Protein AF-U2E0B0-F1 (afdb_monomer_lite)

pLDDT: mean 80.54, std 25.14, range [21.47, 98.69]

InterPro domains:
  IPR046729 Protein of unknown function DUF6621 [PF20326] (55-243)

Organism: NCBI:txid1321819

Sequence (243 aa):
MELRRCGGVFLFLIDKQFRFETIKNGGNTPCHQTINSIFTLCNQNKTMCMTEKPQIKLSETVVLIDAAFLNFVITDMKAYFEAHLQRSLQEIDLSALAIYLTLDAGIAEGDNDVQFIFVYDKDSDRLVHCQPSDLKEELNGVAFRCPYGEYSFAGVSSEGMVSREELFMDILAIISDSAEVKKMIVVSFNEEYGDRVSAALDEVKKKEVIQLRMNEPENTLEYKWDMLAFSVMQAMGIRAEEL

Secondary structure (DSSP, 8-state):
------SS---------PPP------S--HHHHHHHHHHHHHHHTTS---S--------SEEEEEEHHHHHHHHHHHHHHHHHHHTSPPPPEEHHHHHHHHHHHTTPPSSS-EEEEEEEE-TTSSB-TTEES-BTTTTSTTEEEEETTEEEEEEEEE-TTTS-HHHHHHHHHHHHHH-SS--EEEEE--HHHHHHHHHHHHHH--SSEEEEEESS--SS--SSEEEEHHHHHHHHTT--GGG-

Structure (mmCIF, N/CA/C/O backbone):
data_AF-U2E0B0-F1
#
_entry.id   AF-U2E0B0-F1
#
loop_
_atom_site.group_PDB
_atom_site.id
_atom_site.type_symbol
_atom_site.label_atom_id
_atom_site.label_alt_id
_atom_site.label_comp_id
_atom_site.label_asym_id
_atom_site.label_entity_id
_atom_site.label_seq_id
_atom_site.pdbx_PDB_ins_code
_atom_site.Cartn_x
_atom_site.Cartn_y
_atom_site.Cartn_z
_atom_site.occupancy
_atom_site.B_iso_or_equiv
_atom_site.auth_seq_id
_atom_site.auth_comp_id
_atom_site.auth_asym_id
_atom_site.auth_atom_id
_atom_site.pdbx_PDB_model_num
ATOM 1 N N . MET A 1 1 ? 4.821 -35.357 0.108 1.00 26.92 1 MET A N 1
ATOM 2 C CA . MET A 1 1 ? 6.162 -35.318 0.719 1.00 26.92 1 MET A CA 1
ATOM 3 C C . MET A 1 1 ? 6.056 -34.341 1.872 1.00 26.92 1 MET A C 1
ATOM 5 O O . MET A 1 1 ? 5.814 -33.168 1.633 1.00 26.92 1 MET A O 1
ATOM 9 N N . GLU A 1 2 ? 6.020 -34.863 3.096 1.00 25.25 2 GLU A N 1
ATOM 10 C CA . GLU A 1 2 ? 5.951 -34.063 4.322 1.00 25.25 2 GLU A CA 1
ATOM 11 C C . GLU A 1 2 ? 7.253 -33.296 4.531 1.00 25.25 2 GLU A C 1
ATOM 13 O O . GLU A 1 2 ? 8.321 -33.862 4.313 1.00 25.25 2 GLU A O 1
ATOM 18 N N . LEU A 1 3 ? 7.146 -32.069 5.043 1.00 21.47 3 LEU A N 1
ATOM 19 C CA . LEU A 1 3 ? 8.094 -31.489 5.992 1.00 21.47 3 LEU A CA 1
ATOM 20 C C . LEU A 1 3 ? 7.410 -30.334 6.737 1.00 21.47 3 LEU A C 1
ATOM 22 O O . LEU A 1 3 ? 6.914 -29.382 6.143 1.00 21.47 3 LEU A O 1
ATOM 26 N N . ARG A 1 4 ? 7.374 -30.455 8.066 1.00 22.12 4 ARG A N 1
ATOM 27 C CA . ARG A 1 4 ? 7.067 -29.384 9.020 1.00 22.12 4 ARG A CA 1
ATOM 28 C C . ARG A 1 4 ? 8.385 -28.819 9.562 1.00 22.12 4 ARG A C 1
ATOM 30 O O . ARG A 1 4 ? 9.193 -29.615 10.034 1.00 22.12 4 ARG A O 1
ATOM 37 N N . ARG A 1 5 ? 8.516 -27.490 9.682 1.00 23.56 5 ARG A N 1
ATOM 38 C CA . ARG A 1 5 ? 8.573 -26.762 10.977 1.00 23.56 5 ARG A CA 1
ATOM 39 C C . ARG A 1 5 ? 8.663 -25.235 10.804 1.00 23.56 5 ARG A C 1
ATOM 41 O O . ARG A 1 5 ? 9.170 -24.744 9.810 1.00 23.56 5 ARG A O 1
ATOM 48 N N . CYS A 1 6 ? 8.136 -24.556 11.827 1.00 28.53 6 CYS A N 1
ATOM 49 C CA . CYS A 1 6 ? 7.969 -23.119 12.064 1.00 28.53 6 CYS A CA 1
ATOM 50 C C . CYS A 1 6 ? 9.225 -22.246 11.895 1.00 28.53 6 CYS A C 1
ATOM 52 O O . CYS A 1 6 ? 10.313 -22.695 12.248 1.00 28.53 6 CYS A O 1
ATOM 54 N N . GLY A 1 7 ? 9.028 -20.963 11.549 1.00 26.39 7 GLY A N 1
ATOM 55 C CA . GLY A 1 7 ? 10.031 -19.904 11.766 1.00 26.39 7 GLY A CA 1
ATOM 56 C C . GLY A 1 7 ? 10.336 -18.958 10.597 1.00 26.39 7 GLY A C 1
ATOM 57 O O . GLY A 1 7 ? 11.365 -18.303 10.639 1.00 26.39 7 GLY A O 1
ATOM 58 N N . GLY A 1 8 ? 9.488 -18.887 9.572 1.00 33.16 8 GLY A N 1
ATOM 59 C CA . GLY A 1 8 ? 9.703 -18.049 8.384 1.00 33.16 8 GLY A CA 1
ATOM 60 C C . GLY A 1 8 ? 9.078 -18.756 7.192 1.00 33.16 8 GLY A C 1
ATOM 61 O O . GLY A 1 8 ? 9.565 -19.800 6.764 1.00 33.16 8 GLY A O 1
ATOM 62 N N . VAL A 1 9 ? 7.902 -18.304 6.768 1.00 22.75 9 VAL A N 1
ATOM 63 C CA . VAL A 1 9 ? 7.050 -19.075 5.858 1.00 22.75 9 VAL A CA 1
ATOM 64 C C . VAL A 1 9 ? 7.481 -18.830 4.414 1.00 22.75 9 VAL A C 1
ATOM 66 O O . VAL A 1 9 ? 7.232 -17.772 3.858 1.00 22.75 9 VAL A O 1
ATOM 69 N N . PHE A 1 10 ? 8.073 -19.853 3.798 1.00 25.98 10 PHE A N 1
ATOM 70 C CA . PHE A 1 10 ? 7.954 -20.088 2.360 1.00 25.98 10 PHE A CA 1
ATOM 71 C C . PHE A 1 10 ? 6.537 -20.611 2.093 1.00 25.98 10 PHE A C 1
ATOM 73 O O . PHE A 1 10 ? 6.173 -21.673 2.608 1.00 25.98 10 PHE A O 1
ATOM 80 N N . LEU A 1 11 ? 5.748 -19.902 1.282 1.00 24.03 11 LEU A N 1
ATOM 81 C CA . LEU A 1 11 ? 4.476 -20.406 0.765 1.00 24.03 11 LEU A CA 1
ATOM 82 C C . LEU A 1 11 ? 4.536 -20.481 -0.766 1.00 24.03 11 LEU A C 1
ATOM 84 O O . LEU A 1 11 ? 4.289 -19.510 -1.468 1.00 24.03 11 LEU A O 1
ATOM 88 N N . PHE A 1 12 ? 4.859 -21.667 -1.284 1.00 27.94 12 PHE A N 1
ATOM 89 C CA . PHE A 1 12 ? 4.571 -22.031 -2.670 1.00 27.94 12 PHE A CA 1
ATOM 90 C C . PHE A 1 12 ? 3.096 -22.442 -2.769 1.00 27.94 12 PHE A C 1
ATOM 92 O O . PHE A 1 12 ? 2.723 -23.511 -2.281 1.00 27.94 12 PHE A O 1
ATOM 99 N N . LEU A 1 13 ? 2.269 -21.624 -3.425 1.00 27.77 13 LEU A N 1
ATOM 100 C CA . LEU A 1 13 ? 0.906 -21.978 -3.837 1.00 27.77 13 LEU A CA 1
ATOM 101 C C . LEU A 1 13 ? 0.635 -21.500 -5.277 1.00 27.77 13 LEU A C 1
ATOM 103 O O . LEU A 1 13 ? 0.147 -20.408 -5.520 1.00 27.77 13 LEU A O 1
ATOM 107 N N . ILE A 1 14 ? 1.042 -22.366 -6.210 1.00 30.70 14 ILE A N 1
ATOM 108 C CA . ILE A 1 14 ? 0.328 -22.874 -7.398 1.00 30.70 14 ILE A CA 1
ATOM 109 C C . ILE A 1 14 ? -0.598 -21.904 -8.159 1.00 30.70 14 ILE A C 1
ATOM 111 O O . ILE A 1 14 ? -1.665 -21.535 -7.673 1.00 30.70 14 ILE A O 1
ATOM 115 N N . ASP A 1 15 ? -0.242 -21.695 -9.434 1.00 31.00 15 ASP A N 1
ATOM 116 C CA . ASP A 1 15 ? -1.108 -21.485 -10.607 1.00 31.00 15 ASP A CA 1
ATOM 117 C C . ASP A 1 15 ? -2.621 -21.621 -10.344 1.00 31.00 15 ASP A C 1
ATOM 119 O O . ASP A 1 15 ? -3.222 -22.692 -10.489 1.00 31.00 15 ASP A O 1
ATOM 123 N N . LYS A 1 16 ? -3.280 -20.502 -10.044 1.00 31.06 16 LYS A N 1
ATOM 124 C CA . LYS A 1 16 ? -4.694 -20.310 -10.366 1.00 31.06 16 LYS A CA 1
ATOM 125 C C . LYS A 1 16 ? -4.854 -18.941 -10.991 1.00 31.06 16 LYS A C 1
ATOM 127 O O . LYS A 1 16 ? -4.749 -17.917 -10.335 1.00 31.06 16 LYS A O 1
ATOM 132 N N . GLN A 1 17 ? -5.122 -18.960 -12.285 1.00 29.33 17 GLN A N 1
ATOM 133 C CA . GLN A 1 17 ? -5.527 -17.810 -13.072 1.00 29.33 17 GLN A CA 1
ATOM 134 C C . GLN A 1 17 ? -6.788 -17.196 -12.437 1.00 29.33 17 GLN A C 1
ATOM 136 O O . GLN A 1 17 ? -7.885 -17.749 -12.556 1.00 29.33 17 GLN A O 1
ATOM 141 N N . PHE A 1 18 ? -6.617 -16.103 -11.689 1.00 31.50 18 PHE A N 1
ATOM 142 C CA . PHE A 1 18 ? -7.713 -15.370 -11.065 1.00 31.50 18 PHE A CA 1
ATOM 143 C C . PHE A 1 18 ? -8.546 -14.708 -12.169 1.00 31.50 18 PHE A C 1
ATOM 145 O O . PHE A 1 18 ? -8.024 -14.014 -13.039 1.00 31.50 18 PHE A O 1
ATOM 152 N N . ARG A 1 19 ? -9.856 -14.975 -12.185 1.00 26.16 19 ARG A N 1
ATOM 153 C CA . ARG A 1 19 ? -10.792 -14.258 -13.055 1.00 26.16 19 ARG A CA 1
ATOM 154 C C . ARG A 1 19 ? -11.317 -13.044 -12.307 1.00 26.16 19 ARG A C 1
ATOM 156 O O . ARG A 1 19 ? -11.935 -13.195 -11.258 1.00 26.16 19 ARG A O 1
ATOM 163 N N . PHE A 1 20 ? -11.123 -11.871 -12.898 1.00 26.91 20 PHE A N 1
ATOM 164 C CA . PHE A 1 20 ? -11.856 -10.662 -12.550 1.00 26.91 20 PHE A CA 1
ATOM 165 C C . PHE A 1 20 ? -13.355 -10.895 -12.780 1.00 26.91 20 PHE A C 1
ATOM 167 O O . PHE A 1 20 ? -13.781 -11.137 -13.911 1.00 26.91 20 PHE A O 1
ATOM 174 N N . GLU A 1 21 ? -14.163 -10.782 -11.730 1.00 27.47 21 GLU A N 1
ATOM 175 C CA . GLU A 1 21 ? -15.575 -10.443 -11.882 1.00 27.47 21 GLU A CA 1
ATOM 176 C C . GLU A 1 21 ? -15.725 -8.965 -11.539 1.00 27.47 21 GLU A C 1
ATOM 178 O O . GLU A 1 21 ? -15.650 -8.562 -10.382 1.00 27.47 21 GLU A O 1
ATOM 183 N N . THR A 1 22 ? -15.898 -8.129 -12.563 1.00 27.30 22 THR A N 1
ATOM 184 C CA . THR A 1 22 ? -16.250 -6.724 -12.369 1.00 27.30 22 THR A CA 1
ATOM 185 C C . THR A 1 22 ? -17.669 -6.674 -11.812 1.00 27.30 22 THR A C 1
ATOM 187 O O . THR A 1 22 ? -18.641 -6.765 -12.565 1.00 27.30 22 THR A O 1
ATOM 190 N N . ILE A 1 23 ? -17.823 -6.517 -10.499 1.00 34.72 23 ILE A N 1
ATOM 191 C CA . ILE A 1 23 ? -19.126 -6.193 -9.923 1.00 34.72 23 ILE A CA 1
ATOM 192 C C . ILE A 1 23 ? -19.386 -4.708 -10.209 1.00 34.72 23 ILE A C 1
ATOM 194 O O . ILE A 1 23 ? -19.139 -3.838 -9.379 1.00 34.72 23 ILE A O 1
ATOM 198 N N . LYS A 1 24 ? -19.880 -4.392 -11.414 1.00 30.05 24 LYS A N 1
ATOM 199 C CA . LYS A 1 24 ? -20.451 -3.070 -11.716 1.00 30.05 24 LYS A CA 1
ATOM 200 C C . LYS A 1 24 ? -21.802 -2.944 -11.011 1.00 30.05 24 LYS A C 1
ATOM 202 O O . LYS A 1 24 ? -22.850 -3.014 -11.648 1.00 30.05 24 LYS A O 1
ATOM 207 N N . ASN A 1 25 ? -21.787 -2.774 -9.693 1.00 31.84 25 ASN A N 1
ATOM 208 C CA . ASN A 1 25 ? -22.990 -2.415 -8.954 1.00 31.84 25 ASN A CA 1
ATOM 209 C C . ASN A 1 25 ? -23.159 -0.898 -8.994 1.00 31.84 25 ASN A C 1
ATOM 211 O O . ASN A 1 25 ? -22.369 -0.143 -8.432 1.00 31.84 25 ASN A O 1
ATOM 215 N N . GLY A 1 26 ? -24.199 -0.461 -9.704 1.00 30.50 26 GLY A N 1
ATOM 216 C CA . GLY A 1 26 ? -24.560 0.941 -9.833 1.00 30.50 26 GLY A CA 1
ATOM 217 C C . GLY A 1 26 ? -24.725 1.634 -8.478 1.00 30.50 26 GLY A C 1
ATOM 218 O O . GLY A 1 26 ? -25.451 1.170 -7.604 1.00 30.50 26 GLY A O 1
ATOM 219 N N . GLY A 1 27 ? -24.063 2.782 -8.343 1.00 29.94 27 GLY A N 1
ATOM 220 C CA . GLY A 1 27 ? -24.526 3.944 -7.581 1.00 29.94 27 GLY A CA 1
ATOM 221 C C . GLY A 1 27 ? -24.596 3.877 -6.054 1.00 29.94 27 GLY A C 1
ATOM 222 O O . GLY A 1 27 ? -24.977 4.886 -5.473 1.00 29.94 27 GLY A O 1
ATOM 223 N N . ASN A 1 28 ? -24.265 2.768 -5.382 1.00 31.64 28 ASN A N 1
ATOM 224 C CA . ASN A 1 28 ? -24.424 2.703 -3.918 1.00 31.64 28 ASN A CA 1
ATOM 225 C C . ASN A 1 28 ? -23.485 1.705 -3.208 1.00 31.64 28 ASN A C 1
ATOM 227 O O . ASN A 1 28 ? -23.892 1.014 -2.274 1.00 31.64 28 ASN A O 1
ATOM 231 N N . THR A 1 29 ? -22.230 1.588 -3.652 1.00 37.53 29 THR A N 1
ATOM 232 C CA . THR A 1 29 ? -21.218 0.782 -2.949 1.00 37.53 29 THR A CA 1
ATOM 233 C C . THR A 1 29 ? -20.603 1.569 -1.778 1.00 37.53 29 THR A C 1
ATOM 235 O O . THR A 1 29 ? -20.412 2.783 -1.902 1.00 37.53 29 THR A O 1
ATOM 238 N N . PRO A 1 30 ? -20.251 0.910 -0.650 1.00 38.91 30 PRO A N 1
ATOM 239 C CA . PRO A 1 30 ? -19.592 1.552 0.496 1.00 38.91 30 PRO A CA 1
ATOM 240 C C . PRO A 1 30 ? -18.365 2.384 0.094 1.00 38.91 30 PRO A C 1
ATOM 242 O O . PRO A 1 30 ? -18.174 3.482 0.598 1.00 38.91 30 PRO A O 1
ATOM 245 N N . CYS A 1 31 ? -17.617 1.926 -0.913 1.00 38.66 31 CYS A N 1
ATOM 246 C CA . CYS A 1 31 ? -16.433 2.590 -1.451 1.00 38.66 31 CYS A CA 1
ATOM 247 C C . CYS A 1 31 ? -16.684 4.011 -2.000 1.00 38.66 31 CYS A C 1
ATOM 249 O O . CYS A 1 31 ? -15.861 4.903 -1.791 1.00 38.66 31 CYS A O 1
ATOM 251 N N . HIS A 1 32 ? -17.807 4.263 -2.689 1.00 40.69 32 HIS A N 1
ATOM 252 C CA . HIS A 1 32 ? -18.093 5.605 -3.217 1.00 40.69 32 HIS A CA 1
ATOM 253 C C . HIS A 1 32 ? -18.493 6.579 -2.096 1.00 40.69 32 HIS A C 1
ATOM 255 O O . HIS A 1 32 ? -18.173 7.769 -2.157 1.00 40.69 32 HIS A O 1
ATOM 261 N N . GLN A 1 33 ? -19.141 6.062 -1.046 1.00 45.62 33 GLN A N 1
ATOM 262 C CA . GLN A 1 33 ? -19.431 6.817 0.173 1.00 45.62 33 GLN A CA 1
ATOM 263 C C . GLN A 1 33 ? -18.133 7.144 0.924 1.00 45.62 33 GLN A C 1
ATOM 265 O O . GLN A 1 33 ? -17.951 8.290 1.322 1.00 45.62 33 GLN A O 1
ATOM 270 N N . THR A 1 34 ? -17.190 6.196 1.018 1.00 50.03 34 THR A N 1
ATOM 271 C CA . THR A 1 34 ? -15.875 6.392 1.648 1.00 50.03 34 THR A CA 1
ATOM 272 C C . THR A 1 34 ? -15.112 7.568 1.034 1.00 50.03 34 THR A C 1
ATOM 274 O O . THR A 1 34 ? -14.695 8.457 1.768 1.00 50.03 34 THR A O 1
ATOM 277 N N . ILE A 1 35 ? -14.995 7.643 -0.298 1.00 51.22 35 ILE A N 1
ATOM 278 C CA . ILE A 1 35 ? -14.238 8.710 -0.981 1.00 51.22 35 ILE A CA 1
ATOM 279 C C . ILE A 1 35 ? -14.875 10.088 -0.749 1.00 51.22 35 ILE A C 1
ATOM 281 O O . ILE A 1 35 ? -14.205 11.009 -0.284 1.00 51.22 35 ILE A O 1
ATOM 285 N N . ASN A 1 36 ? -16.180 10.236 -1.005 1.00 47.75 36 ASN A N 1
ATOM 286 C CA . ASN A 1 36 ? -16.874 11.517 -0.822 1.00 47.75 36 ASN A CA 1
ATOM 287 C C . ASN A 1 36 ? -16.851 11.980 0.646 1.00 47.75 36 ASN A C 1
ATOM 289 O O . ASN A 1 36 ? -16.728 13.176 0.924 1.00 47.75 36 ASN A O 1
ATOM 293 N N . SER A 1 37 ? -16.947 11.045 1.594 1.00 52.16 37 SER A N 1
ATOM 294 C CA . SER A 1 37 ? -16.861 11.344 3.022 1.00 52.16 37 SER A CA 1
ATOM 295 C C . SER A 1 37 ? -15.439 11.697 3.467 1.00 52.16 37 SER A C 1
ATOM 297 O O . SER A 1 37 ? -15.308 12.633 4.250 1.00 52.16 37 SER A O 1
ATOM 299 N N . ILE A 1 38 ? -14.389 11.051 2.935 1.00 55.12 38 ILE A N 1
ATOM 300 C CA . ILE A 1 38 ? -12.982 11.436 3.168 1.00 55.12 38 ILE A CA 1
ATOM 301 C C . ILE A 1 38 ? -12.735 12.861 2.663 1.00 55.12 38 ILE A C 1
ATOM 303 O O . ILE A 1 38 ? -12.291 13.704 3.437 1.00 55.12 38 ILE A O 1
ATOM 307 N N . PHE A 1 39 ? -13.115 13.175 1.419 1.00 50.28 39 PHE A N 1
ATOM 308 C CA . PHE A 1 39 ? -12.994 14.536 0.877 1.00 50.28 39 PHE A CA 1
ATOM 309 C C . PHE A 1 39 ? -13.747 15.572 1.719 1.00 50.28 39 PHE A C 1
ATOM 311 O O . PHE A 1 39 ? -13.252 16.675 1.954 1.00 50.28 39 PHE A O 1
ATOM 318 N N . THR A 1 40 ? -14.943 15.224 2.198 1.00 49.53 40 THR A N 1
ATOM 319 C CA . THR A 1 40 ? -15.742 16.111 3.054 1.00 49.53 40 THR A CA 1
ATOM 320 C C . THR A 1 40 ? -15.079 16.320 4.418 1.00 49.53 40 THR A C 1
ATOM 322 O O . THR A 1 40 ? -15.017 17.454 4.882 1.00 49.53 40 THR A O 1
ATOM 325 N N . LEU A 1 41 ? -14.540 15.270 5.045 1.00 51.12 41 LEU A N 1
ATOM 326 C CA . LEU A 1 41 ? -13.872 15.341 6.350 1.00 51.12 41 LEU A CA 1
ATOM 327 C C . LEU A 1 41 ? -12.534 16.090 6.292 1.00 51.12 41 LEU A C 1
ATOM 329 O O . LEU A 1 41 ? -12.303 16.964 7.127 1.00 51.12 41 LEU A O 1
ATOM 333 N N . CYS A 1 42 ? -11.701 15.830 5.280 1.00 48.78 42 CYS A N 1
ATOM 334 C CA . CYS A 1 42 ? -10.465 16.581 5.044 1.00 48.78 42 CYS A CA 1
ATOM 335 C C . CYS A 1 42 ? -10.754 18.079 4.836 1.00 48.78 42 CYS A C 1
ATOM 337 O O . CYS A 1 42 ? -10.089 18.934 5.420 1.00 48.78 42 CYS A O 1
ATOM 339 N N . ASN A 1 43 ? -11.805 18.423 4.081 1.00 47.09 43 ASN A N 1
ATOM 340 C CA . ASN A 1 43 ? -12.207 19.821 3.891 1.00 47.09 43 ASN A CA 1
ATOM 341 C C . ASN A 1 43 ? -12.844 20.451 5.146 1.00 47.09 43 ASN A C 1
ATOM 343 O O . ASN A 1 43 ? -12.620 21.632 5.417 1.00 47.09 43 ASN A O 1
ATOM 347 N N . GLN A 1 44 ? -13.599 19.690 5.946 1.00 45.16 44 GLN A N 1
ATOM 348 C CA . GLN A 1 44 ? -14.207 20.169 7.196 1.00 45.16 44 GLN A CA 1
ATOM 349 C C . GLN A 1 44 ? -13.177 20.437 8.302 1.00 45.16 44 GLN A C 1
ATOM 351 O O . GLN A 1 44 ? -13.381 21.349 9.102 1.00 45.16 44 GLN A O 1
ATOM 356 N N . ASN A 1 45 ? -12.031 19.750 8.316 1.00 41.38 45 ASN A N 1
ATOM 357 C CA . ASN A 1 45 ? -10.944 20.048 9.258 1.00 41.38 45 ASN A CA 1
ATOM 358 C C . ASN A 1 45 ? -10.315 21.448 9.055 1.00 41.38 45 ASN A C 1
ATOM 360 O O . ASN A 1 45 ? -9.619 21.936 9.944 1.00 41.38 45 ASN A O 1
ATOM 364 N N . LYS A 1 46 ? -10.621 22.155 7.952 1.00 42.94 46 LYS A N 1
ATOM 365 C CA . LYS A 1 46 ? -10.280 23.579 7.747 1.00 42.94 46 LYS A CA 1
ATOM 366 C C . LYS A 1 46 ? -11.379 24.562 8.175 1.00 42.94 46 LYS A C 1
ATOM 368 O O . LYS A 1 46 ? -11.156 25.771 8.137 1.00 42.94 46 LYS A O 1
ATOM 373 N N . THR A 1 47 ? -12.566 24.112 8.585 1.00 32.50 47 THR A N 1
ATOM 374 C CA . THR A 1 47 ? -13.666 25.002 8.997 1.00 32.50 47 THR A CA 1
ATOM 375 C C . THR A 1 47 ? -14.414 24.407 10.187 1.00 32.50 47 THR A C 1
ATOM 377 O O . THR A 1 47 ? -15.239 23.513 10.046 1.00 32.50 47 THR A O 1
ATOM 380 N N . MET A 1 48 ? -14.134 24.920 11.386 1.00 36.94 48 MET A N 1
ATOM 381 C CA . MET A 1 48 ? -14.782 24.495 12.627 1.00 36.94 48 MET A CA 1
ATOM 382 C C . MET A 1 48 ? -16.305 24.710 12.550 1.00 36.94 48 MET A C 1
ATOM 384 O O . MET A 1 48 ? -16.771 25.840 12.678 1.00 36.94 48 MET A O 1
ATOM 388 N N . CYS A 1 49 ? -17.082 23.639 12.357 1.00 26.52 49 CYS A N 1
ATOM 389 C CA . CYS A 1 49 ? -18.531 23.604 12.574 1.00 26.52 49 CYS A CA 1
ATOM 390 C C . CYS A 1 49 ? -18.965 22.220 13.078 1.00 26.52 49 CYS A C 1
ATOM 392 O O . CYS A 1 49 ? -18.749 21.197 12.435 1.00 26.52 49 CYS A O 1
ATOM 394 N N . MET A 1 50 ? -19.587 22.218 14.258 1.00 37.91 50 MET A N 1
ATOM 395 C CA . MET A 1 50 ? -20.244 21.074 14.884 1.00 37.91 50 MET A CA 1
ATOM 396 C C . MET A 1 50 ? -21.482 20.671 14.070 1.00 37.91 50 MET A C 1
ATOM 398 O O . MET A 1 50 ? -22.554 21.240 14.253 1.00 37.91 50 MET A O 1
ATOM 402 N N . THR A 1 51 ? -21.339 19.677 13.203 1.00 36.25 51 THR A N 1
ATOM 403 C CA . THR A 1 51 ? -22.434 18.878 12.629 1.00 36.25 51 THR A CA 1
ATOM 404 C C . THR A 1 51 ? -21.913 17.452 12.488 1.00 36.25 51 THR A C 1
ATOM 406 O O . THR A 1 51 ? -20.746 17.290 12.141 1.00 36.25 51 THR A O 1
ATOM 409 N N . GLU A 1 52 ? -22.727 16.451 12.837 1.00 38.56 52 GLU A N 1
ATOM 410 C CA . GLU A 1 52 ? -22.374 15.020 12.900 1.00 38.56 52 GLU A CA 1
ATOM 411 C C . GLU A 1 52 ? -21.331 14.619 11.840 1.00 38.56 52 GLU A C 1
ATOM 413 O O . GLU A 1 52 ? -21.581 14.751 10.641 1.00 38.56 52 GLU A O 1
ATOM 418 N N . LYS A 1 53 ? -20.140 14.181 12.291 1.00 38.41 53 LYS A N 1
ATOM 419 C CA . LYS A 1 53 ? -19.065 13.727 11.396 1.00 38.41 53 LYS A CA 1
ATOM 420 C C . LYS A 1 53 ? -19.647 12.639 10.481 1.00 38.41 53 LYS A C 1
ATOM 422 O O . LYS A 1 53 ? -20.185 11.671 11.023 1.00 38.41 53 LYS A O 1
ATOM 427 N N . PRO A 1 54 ? -19.550 12.758 9.142 1.00 43.22 54 PRO A N 1
ATOM 428 C CA . PRO A 1 54 ? -19.946 11.678 8.248 1.00 43.22 54 PRO A CA 1
ATOM 429 C C . PRO A 1 54 ? -19.230 10.401 8.693 1.00 43.22 54 PRO A C 1
ATOM 431 O O . PRO A 1 54 ? -18.004 10.384 8.790 1.00 43.22 54 PRO A O 1
ATOM 434 N N . GLN A 1 55 ? -19.976 9.353 9.034 1.00 46.59 55 GLN A N 1
ATOM 435 C CA . GLN A 1 55 ? -19.373 8.105 9.487 1.00 46.59 55 GLN A CA 1
ATOM 436 C C . GLN A 1 55 ? -18.828 7.385 8.248 1.00 46.59 55 GLN A C 1
ATOM 438 O O . GLN A 1 55 ? -19.584 6.775 7.492 1.00 46.59 55 GLN A O 1
ATOM 443 N N . ILE A 1 56 ? -17.527 7.542 7.977 1.00 64.94 56 ILE A N 1
ATOM 444 C CA . ILE A 1 56 ? -16.855 6.803 6.907 1.00 64.94 56 ILE A CA 1
ATOM 445 C C . ILE A 1 56 ? -16.904 5.328 7.291 1.00 64.94 56 ILE A C 1
ATOM 447 O O . ILE A 1 56 ? -16.262 4.924 8.258 1.00 64.94 56 ILE A O 1
ATOM 451 N N . LYS A 1 57 ? -17.639 4.531 6.515 1.00 80.75 57 LYS A N 1
ATOM 452 C CA . LYS A 1 57 ? -17.595 3.079 6.647 1.00 80.75 57 LYS A CA 1
ATOM 453 C C . LYS A 1 57 ? -16.274 2.584 6.058 1.00 80.75 57 LYS A C 1
ATOM 455 O O . LYS A 1 57 ? -16.041 2.748 4.858 1.00 80.75 57 LYS A O 1
ATOM 460 N N . LEU A 1 58 ? -15.416 2.039 6.912 1.00 91.88 58 LEU A N 1
ATOM 461 C CA . LEU A 1 58 ? -14.123 1.459 6.545 1.00 91.88 58 LEU A CA 1
ATOM 462 C C . LEU A 1 58 ? -14.175 -0.047 6.800 1.00 91.88 58 LEU A C 1
ATOM 464 O O . LEU A 1 58 ? -14.848 -0.497 7.727 1.00 91.88 58 LEU A O 1
ATOM 468 N N . SER A 1 59 ? -13.451 -0.822 6.000 1.00 93.88 59 SER A N 1
ATOM 469 C CA . SER A 1 59 ? -13.298 -2.256 6.254 1.00 93.88 59 SER A CA 1
ATOM 470 C C . SER A 1 59 ? -12.503 -2.513 7.539 1.00 93.88 59 SER A C 1
ATOM 472 O O . SER A 1 59 ? -11.747 -1.660 8.010 1.00 93.88 59 SER A O 1
ATOM 474 N N . GLU A 1 60 ? -12.632 -3.713 8.114 1.00 95.31 60 GLU A N 1
ATOM 475 C CA . GLU A 1 60 ? -11.901 -4.063 9.341 1.00 95.31 60 GLU A CA 1
ATOM 476 C C . GLU A 1 60 ? -10.375 -4.042 9.143 1.00 95.31 60 GLU A C 1
ATOM 478 O O . GLU A 1 60 ? -9.629 -3.767 10.089 1.00 95.31 60 GLU A O 1
ATOM 483 N N . THR A 1 61 ? -9.914 -4.316 7.919 1.00 98.31 61 THR A N 1
ATOM 484 C CA . THR A 1 61 ? -8.520 -4.152 7.501 1.00 98.31 61 THR A CA 1
ATOM 485 C C . THR A 1 61 ? -8.423 -3.062 6.444 1.00 98.31 61 THR A C 1
ATOM 487 O O . THR A 1 61 ? -9.083 -3.143 5.408 1.00 98.31 61 THR A O 1
ATOM 490 N N . VAL A 1 62 ? -7.562 -2.070 6.676 1.00 98.31 62 VAL A N 1
ATOM 491 C CA . VAL A 1 62 ? -7.289 -1.002 5.705 1.00 98.31 62 VAL A CA 1
ATOM 492 C C . VAL A 1 62 ? -5.816 -1.006 5.318 1.00 98.31 62 VAL A C 1
ATOM 494 O O . VAL A 1 62 ? -4.941 -1.036 6.184 1.00 98.31 62 VAL A O 1
ATOM 497 N N . VAL A 1 63 ? -5.557 -0.951 4.013 1.00 98.69 63 VAL A N 1
ATOM 498 C CA . VAL A 1 63 ? -4.232 -0.782 3.416 1.00 98.69 63 VAL A CA 1
ATOM 499 C C . VAL A 1 63 ? -4.138 0.634 2.858 1.00 98.69 63 VAL A C 1
ATOM 501 O O . VAL A 1 63 ? -4.801 0.952 1.875 1.00 98.69 63 VAL A O 1
ATOM 504 N N . LEU A 1 64 ? -3.347 1.494 3.494 1.00 98.69 64 LEU A N 1
ATOM 505 C CA . LEU A 1 64 ? -3.112 2.866 3.049 1.00 98.69 64 LEU A CA 1
ATOM 506 C C . LEU A 1 64 ? -1.805 2.929 2.259 1.00 98.69 64 LEU A C 1
ATOM 508 O O . LEU A 1 64 ? -0.746 2.599 2.793 1.00 98.69 64 LEU A O 1
ATOM 512 N N . ILE A 1 65 ? -1.883 3.360 1.002 1.00 98.69 65 ILE A N 1
ATOM 513 C CA . ILE A 1 65 ? -0.755 3.364 0.071 1.00 98.69 65 ILE A CA 1
ATOM 514 C C . ILE A 1 65 ? -0.567 4.749 -0.524 1.00 98.69 65 ILE A C 1
ATOM 516 O O . ILE A 1 65 ? -1.497 5.345 -1.063 1.00 98.69 65 ILE A O 1
ATOM 520 N N . ASP A 1 66 ? 0.666 5.230 -0.486 1.00 98.44 66 ASP A N 1
ATOM 521 C CA . ASP A 1 66 ? 1.097 6.367 -1.276 1.00 98.44 66 ASP A CA 1
ATOM 522 C C . ASP A 1 66 ? 1.435 5.908 -2.704 1.00 98.44 66 ASP A C 1
ATOM 524 O O . ASP A 1 66 ? 2.371 5.130 -2.919 1.00 98.44 66 ASP A O 1
ATOM 528 N N . ALA A 1 67 ? 0.657 6.363 -3.688 1.00 97.94 67 ALA A N 1
ATOM 529 C CA . ALA A 1 67 ? 0.782 5.900 -5.068 1.00 97.94 67 ALA A CA 1
ATOM 530 C C . ALA A 1 67 ? 2.094 6.336 -5.734 1.00 97.94 67 ALA A C 1
ATOM 532 O O . ALA A 1 67 ? 2.674 5.573 -6.507 1.00 97.94 67 ALA A O 1
ATOM 533 N N . ALA A 1 68 ? 2.591 7.538 -5.427 1.00 97.62 68 ALA A N 1
ATOM 534 C CA . ALA A 1 68 ? 3.841 8.025 -6.002 1.00 97.62 68 ALA A CA 1
ATOM 535 C C . ALA A 1 68 ? 5.033 7.218 -5.474 1.00 97.62 68 ALA A C 1
ATOM 537 O O . ALA A 1 68 ? 5.919 6.850 -6.246 1.00 97.62 68 ALA A O 1
ATOM 538 N N . PHE A 1 69 ? 5.024 6.883 -4.181 1.00 98.31 69 PHE A N 1
ATOM 539 C CA . PHE A 1 69 ? 6.041 6.013 -3.598 1.00 98.31 69 PHE A CA 1
ATOM 540 C C . PHE A 1 69 ? 5.975 4.592 -4.161 1.00 98.31 69 PHE A C 1
ATOM 542 O O . PHE A 1 69 ? 7.002 4.037 -4.549 1.00 98.31 69 PHE A O 1
ATOM 549 N N . LEU A 1 70 ? 4.776 4.011 -4.273 1.00 98.44 70 LEU A N 1
ATOM 550 C CA . LEU A 1 70 ? 4.629 2.682 -4.865 1.00 98.44 70 LEU A CA 1
ATOM 551 C C . LEU A 1 70 ? 5.149 2.659 -6.314 1.00 98.44 70 LEU A C 1
ATOM 553 O O . LEU A 1 70 ? 5.886 1.747 -6.684 1.00 98.44 70 LEU A O 1
ATOM 557 N N . ASN A 1 71 ? 4.848 3.693 -7.107 1.00 98.12 71 ASN A N 1
ATOM 558 C CA . ASN A 1 71 ? 5.382 3.855 -8.460 1.00 98.12 71 ASN A CA 1
ATOM 559 C C . ASN A 1 71 ? 6.907 3.949 -8.488 1.00 98.12 71 ASN A C 1
ATOM 561 O O . ASN A 1 71 ? 7.540 3.329 -9.346 1.00 98.12 71 ASN A O 1
ATOM 565 N N . PHE A 1 72 ? 7.494 4.717 -7.568 1.00 97.56 72 PHE A N 1
ATOM 566 C CA . PHE A 1 72 ? 8.942 4.842 -7.438 1.00 97.56 72 PHE A CA 1
ATOM 567 C C . PHE A 1 72 ? 9.590 3.472 -7.195 1.00 97.56 72 PHE A C 1
ATOM 569 O O . PHE A 1 72 ? 10.475 3.074 -7.953 1.00 97.56 72 PHE A O 1
ATOM 576 N N . VAL A 1 73 ? 9.084 2.715 -6.216 1.00 97.56 73 VAL A N 1
ATOM 577 C CA . VAL A 1 73 ? 9.585 1.374 -5.878 1.00 97.56 73 VAL A CA 1
ATOM 578 C C . VAL A 1 73 ? 9.439 0.410 -7.054 1.00 97.56 73 VAL A C 1
ATOM 580 O O . VAL A 1 73 ? 10.404 -0.246 -7.438 1.00 97.56 73 VAL A O 1
ATOM 583 N N . ILE A 1 74 ? 8.254 0.339 -7.663 1.00 98.06 74 ILE A N 1
ATOM 584 C CA . ILE A 1 74 ? 7.993 -0.559 -8.794 1.00 98.06 74 ILE A CA 1
ATOM 585 C C . ILE A 1 74 ? 8.912 -0.231 -9.976 1.00 98.06 74 ILE A C 1
ATOM 587 O O . ILE A 1 74 ? 9.481 -1.138 -10.581 1.00 98.06 74 ILE A O 1
ATOM 591 N N . THR A 1 75 ? 9.083 1.049 -10.306 1.00 97.69 75 THR A N 1
ATOM 592 C CA . THR A 1 75 ? 9.924 1.468 -11.437 1.00 97.69 75 THR A CA 1
ATOM 593 C C . THR A 1 75 ? 11.386 1.106 -11.207 1.00 97.69 75 THR A C 1
ATOM 595 O O . THR A 1 75 ? 12.015 0.507 -12.082 1.00 97.69 75 THR A O 1
ATOM 598 N N . ASP A 1 76 ? 11.919 1.438 -10.030 1.00 97.31 76 ASP A N 1
ATOM 599 C CA . ASP A 1 76 ? 13.320 1.193 -9.691 1.00 97.31 76 ASP A CA 1
ATOM 600 C C . ASP A 1 76 ? 13.627 -0.310 -9.649 1.00 97.31 76 ASP A C 1
ATOM 602 O O . ASP A 1 76 ? 14.547 -0.791 -10.318 1.00 97.31 76 ASP A O 1
ATOM 606 N N . MET A 1 77 ? 12.777 -1.085 -8.969 1.00 96.50 77 MET A N 1
ATOM 607 C CA . MET A 1 77 ? 12.936 -2.534 -8.874 1.00 96.50 77 MET A CA 1
ATOM 608 C C . MET A 1 77 ? 12.818 -3.217 -10.234 1.00 96.50 77 MET A C 1
ATOM 610 O O . MET A 1 77 ? 13.629 -4.092 -10.546 1.00 96.50 77 MET A O 1
ATOM 614 N N . LYS A 1 78 ? 11.847 -2.820 -11.068 1.00 97.25 78 LYS A N 1
ATOM 615 C CA . LYS A 1 78 ? 11.695 -3.402 -12.405 1.00 97.25 78 LYS A CA 1
ATOM 616 C C . LYS A 1 78 ? 12.955 -3.171 -13.234 1.00 97.25 78 LYS A C 1
ATOM 618 O O . LYS A 1 78 ? 13.494 -4.125 -13.790 1.00 97.25 78 LYS A O 1
ATOM 623 N N . ALA A 1 79 ? 13.457 -1.935 -13.268 1.00 97.38 79 ALA A N 1
ATOM 624 C CA . ALA A 1 79 ? 14.664 -1.589 -14.012 1.00 97.38 79 ALA A CA 1
ATOM 625 C C . ALA A 1 79 ? 15.893 -2.368 -13.513 1.00 97.38 79 ALA A C 1
ATOM 627 O O . ALA A 1 79 ? 16.650 -2.917 -14.319 1.00 97.38 79 ALA A O 1
ATOM 628 N N . TYR A 1 80 ? 16.069 -2.460 -12.191 1.00 96.44 80 TYR A N 1
ATOM 629 C CA . TYR A 1 80 ? 17.163 -3.205 -11.575 1.00 96.44 80 TYR A CA 1
ATOM 630 C C . TYR A 1 80 ? 17.130 -4.691 -11.954 1.00 96.44 80 TYR A C 1
ATOM 632 O O . TYR A 1 80 ? 18.122 -5.234 -12.449 1.00 96.44 80 TYR A O 1
ATOM 640 N N . PHE A 1 81 ? 15.989 -5.354 -11.762 1.00 96.06 81 PHE A N 1
ATOM 641 C CA . PHE A 1 81 ? 15.887 -6.796 -11.968 1.00 96.06 81 PHE A CA 1
ATOM 642 C C . PHE A 1 81 ? 15.831 -7.193 -13.443 1.00 96.06 81 PHE A C 1
ATOM 644 O O . PHE A 1 81 ? 16.372 -8.239 -13.787 1.00 96.06 81 PHE A O 1
ATOM 651 N N . GLU A 1 82 ? 15.271 -6.381 -14.344 1.00 97.31 82 GLU A N 1
ATOM 652 C CA . GLU A 1 82 ? 15.369 -6.658 -15.786 1.00 97.31 82 GLU A CA 1
ATOM 653 C C . GLU A 1 82 ? 16.829 -6.626 -16.263 1.00 97.31 82 GLU A C 1
ATOM 655 O O . GLU A 1 82 ? 17.259 -7.495 -17.030 1.00 97.31 82 GLU A O 1
ATOM 660 N N . ALA A 1 83 ? 17.623 -5.678 -15.752 1.00 96.31 83 ALA A N 1
ATOM 661 C CA . ALA A 1 83 ? 19.055 -5.614 -16.027 1.00 96.31 83 ALA A CA 1
ATOM 662 C C . ALA A 1 83 ? 19.826 -6.775 -15.376 1.00 96.31 83 ALA A C 1
ATOM 664 O O . ALA A 1 83 ? 20.726 -7.340 -15.999 1.00 96.31 83 ALA A O 1
ATOM 665 N N . HIS A 1 84 ? 19.483 -7.157 -14.146 1.00 94.56 84 HIS A N 1
ATOM 666 C CA . HIS A 1 84 ? 20.163 -8.237 -13.433 1.00 94.56 84 HIS A CA 1
ATOM 667 C C . HIS A 1 84 ? 19.853 -9.622 -14.025 1.00 94.56 84 HIS A C 1
ATOM 669 O O . HIS A 1 84 ? 20.762 -10.409 -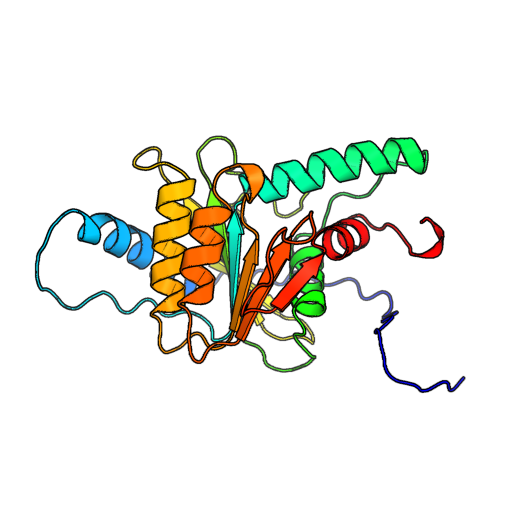14.281 1.00 94.56 84 HIS A O 1
ATOM 675 N N . LEU A 1 85 ? 18.576 -9.899 -14.300 1.00 94.75 85 LEU A N 1
ATOM 676 C CA . LEU A 1 85 ? 18.083 -11.198 -14.769 1.00 94.75 85 LEU A CA 1
ATOM 677 C C . LEU A 1 85 ? 18.176 -11.376 -16.288 1.00 94.75 85 LEU A C 1
ATOM 679 O O . LEU A 1 85 ? 17.949 -12.479 -16.785 1.00 94.75 85 LEU A O 1
ATOM 683 N N . GLN A 1 86 ? 18.487 -10.309 -17.036 1.00 95.38 86 GLN A N 1
ATOM 684 C CA . GLN A 1 86 ? 18.601 -10.325 -18.501 1.00 95.38 86 GLN A CA 1
ATOM 685 C C . GLN A 1 86 ? 17.326 -10.840 -19.198 1.00 95.38 86 GLN A C 1
ATOM 687 O O . GLN A 1 86 ? 17.376 -11.501 -20.238 1.00 95.38 86 GLN A O 1
ATOM 692 N N . ARG A 1 87 ? 16.160 -10.530 -18.624 1.00 95.56 87 ARG A N 1
ATOM 693 C CA . ARG A 1 87 ? 14.839 -10.831 -19.186 1.00 95.56 87 ARG A CA 1
ATOM 694 C C . ARG A 1 87 ? 13.867 -9.717 -18.843 1.00 95.56 87 ARG A C 1
ATOM 696 O O . ARG A 1 87 ? 14.039 -9.044 -17.834 1.00 95.56 87 ARG A O 1
ATOM 703 N N . SER A 1 88 ? 12.813 -9.578 -19.638 1.00 95.38 88 SER A N 1
ATOM 704 C CA . SER A 1 88 ? 11.709 -8.704 -19.253 1.00 95.38 88 SER A CA 1
ATOM 705 C C . SER A 1 88 ? 10.919 -9.327 -18.099 1.00 95.38 88 SER A C 1
ATOM 707 O O . SER A 1 88 ? 10.700 -10.546 -18.050 1.00 95.38 88 SER A O 1
ATOM 709 N N . LEU A 1 89 ? 10.521 -8.482 -17.156 1.00 96.44 89 LEU A N 1
ATOM 710 C CA . LEU A 1 89 ? 9.571 -8.813 -16.105 1.00 96.44 89 LEU A CA 1
ATOM 711 C C . LEU A 1 89 ? 8.158 -8.512 -16.601 1.00 96.44 89 LEU A C 1
ATOM 713 O O . LEU A 1 89 ? 7.957 -7.604 -17.411 1.00 96.44 89 LEU A O 1
ATOM 717 N N . GLN A 1 90 ? 7.168 -9.242 -16.096 1.00 95.00 90 GLN A N 1
ATOM 718 C CA . GLN A 1 90 ? 5.778 -8.968 -16.454 1.00 95.00 90 GLN A CA 1
ATOM 719 C C . GLN A 1 90 ? 5.299 -7.628 -15.874 1.00 95.00 90 GLN A C 1
ATOM 721 O O . GLN A 1 90 ? 5.920 -7.055 -14.974 1.00 95.00 90 GLN A O 1
ATOM 726 N N . GLU A 1 91 ? 4.207 -7.117 -16.433 1.00 95.56 91 GLU A N 1
ATOM 727 C CA . GLU A 1 91 ? 3.396 -6.092 -15.777 1.00 95.56 91 GLU A CA 1
ATOM 728 C C . GLU A 1 91 ? 2.725 -6.718 -14.546 1.00 95.56 91 GLU A C 1
ATOM 730 O O . GLU A 1 91 ? 2.335 -7.887 -14.569 1.00 95.56 91 GLU A O 1
ATOM 735 N N . ILE A 1 92 ? 2.620 -5.952 -13.468 1.00 97.50 92 ILE A N 1
ATOM 736 C CA . ILE A 1 92 ? 2.029 -6.376 -12.203 1.00 97.50 92 ILE A CA 1
ATOM 737 C C . ILE A 1 92 ? 0.509 -6.452 -12.352 1.00 97.50 92 ILE A C 1
ATOM 739 O O . ILE A 1 92 ? -0.140 -5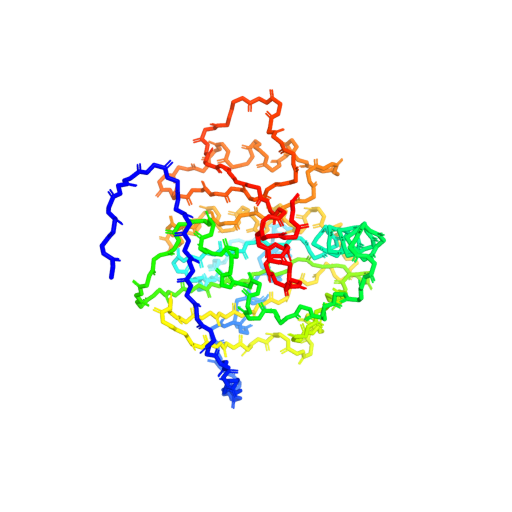.467 -12.694 1.00 97.50 92 ILE A O 1
ATOM 743 N N . ASP A 1 93 ? -0.077 -7.599 -12.023 1.00 95.62 93 ASP A N 1
ATOM 744 C CA . ASP A 1 93 ? -1.510 -7.669 -11.733 1.00 95.62 93 ASP A CA 1
ATOM 745 C C . ASP A 1 93 ? -1.757 -7.051 -10.346 1.00 95.62 93 ASP A C 1
ATOM 747 O O . ASP A 1 93 ? -1.243 -7.546 -9.336 1.00 95.62 93 ASP A O 1
ATOM 751 N N . LEU A 1 94 ? -2.527 -5.960 -10.281 1.00 95.50 94 LEU A N 1
ATOM 752 C CA . LEU A 1 94 ? -2.768 -5.232 -9.033 1.00 95.50 94 LEU A CA 1
ATOM 753 C C . LEU A 1 94 ? -3.485 -6.095 -7.988 1.00 95.50 94 LEU A C 1
ATOM 755 O O . LEU A 1 94 ? -3.220 -5.955 -6.793 1.00 95.50 94 LEU A O 1
ATOM 759 N N . SER A 1 95 ? -4.358 -7.012 -8.409 1.00 93.44 95 SER A N 1
ATOM 760 C CA . SER A 1 95 ? -5.008 -7.950 -7.493 1.00 93.44 95 SER A CA 1
ATOM 761 C C . SER A 1 95 ? -3.997 -8.927 -6.897 1.00 93.44 95 SER A C 1
ATOM 763 O O . SER A 1 95 ? -4.077 -9.232 -5.707 1.00 93.44 95 SER A O 1
ATOM 765 N N . ALA A 1 96 ? -3.015 -9.377 -7.683 1.00 95.69 96 ALA A N 1
ATOM 766 C CA . ALA A 1 96 ? -1.934 -10.219 -7.175 1.00 95.69 96 ALA A CA 1
ATOM 767 C C . ALA A 1 96 ? -1.037 -9.449 -6.195 1.00 95.69 96 ALA A C 1
ATOM 769 O O . ALA A 1 96 ? -0.769 -9.946 -5.102 1.00 95.69 96 ALA A O 1
ATOM 770 N N . LEU A 1 97 ? -0.640 -8.215 -6.533 1.00 98.00 97 LEU A N 1
ATOM 771 C CA . LEU A 1 97 ? 0.129 -7.358 -5.626 1.00 98.00 97 LEU A CA 1
ATOM 772 C C . LEU A 1 97 ? -0.623 -7.116 -4.311 1.00 98.00 97 LEU A C 1
ATOM 774 O O . LEU A 1 97 ? -0.037 -7.263 -3.243 1.00 98.00 97 LEU A O 1
ATOM 778 N N . ALA A 1 98 ? -1.921 -6.806 -4.372 1.00 97.81 98 ALA A N 1
ATOM 779 C CA . ALA A 1 98 ? -2.755 -6.623 -3.187 1.00 97.81 98 ALA A CA 1
ATOM 780 C C . ALA A 1 98 ? -2.755 -7.868 -2.285 1.00 97.81 98 ALA A C 1
ATOM 782 O O . ALA A 1 98 ? -2.615 -7.748 -1.066 1.00 97.81 98 ALA A O 1
ATOM 783 N N . ILE A 1 99 ? -2.849 -9.066 -2.874 1.00 97.75 99 ILE A N 1
ATOM 784 C CA . ILE A 1 99 ? -2.751 -10.326 -2.130 1.00 97.75 99 ILE A CA 1
ATOM 785 C C . ILE A 1 99 ? -1.376 -10.445 -1.462 1.00 97.75 99 ILE A C 1
ATOM 787 O O . ILE A 1 99 ? -1.334 -10.634 -0.247 1.00 97.75 99 ILE A O 1
ATOM 791 N N . TYR A 1 100 ? -0.272 -10.280 -2.200 1.00 97.75 100 TYR A N 1
ATOM 792 C CA . TYR A 1 100 ? 1.080 -10.408 -1.641 1.00 97.75 100 TYR A CA 1
ATOM 793 C C . TYR A 1 100 ? 1.341 -9.422 -0.495 1.00 97.75 100 TYR A C 1
ATOM 795 O O . TYR A 1 100 ? 1.773 -9.849 0.573 1.00 97.75 100 TYR A O 1
ATOM 803 N N . LEU A 1 101 ? 0.947 -8.151 -0.652 1.00 98.31 101 LEU A N 1
ATOM 804 C CA . LEU A 1 101 ? 1.067 -7.137 0.405 1.00 98.31 101 LEU A CA 1
ATOM 805 C C . LEU A 1 101 ? 0.339 -7.562 1.684 1.00 98.31 101 LEU A C 1
ATOM 807 O O . LEU A 1 101 ? 0.847 -7.399 2.793 1.00 98.31 101 LEU A O 1
ATOM 811 N N . THR A 1 102 ? -0.866 -8.119 1.546 1.00 98.00 102 THR A N 1
ATOM 812 C CA . THR A 1 102 ? -1.634 -8.577 2.709 1.00 98.00 102 THR A CA 1
ATOM 813 C C . THR A 1 102 ? -1.112 -9.873 3.319 1.00 98.00 102 THR A C 1
ATOM 815 O O . THR A 1 102 ? -1.208 -10.034 4.536 1.00 98.00 102 THR A O 1
ATOM 818 N N . LEU A 1 103 ? -0.544 -10.777 2.516 1.00 96.69 103 LEU A N 1
ATOM 819 C CA . LEU A 1 103 ? 0.105 -11.995 3.003 1.00 96.69 103 LEU A CA 1
ATOM 820 C C . LEU A 1 103 ? 1.334 -11.660 3.849 1.00 96.69 103 LEU A C 1
ATOM 822 O O . LEU A 1 103 ? 1.449 -12.174 4.962 1.00 96.69 103 LEU A O 1
ATOM 826 N N . ASP A 1 104 ? 2.183 -10.748 3.370 1.00 94.69 104 ASP A N 1
ATOM 827 C CA . ASP A 1 104 ? 3.351 -10.258 4.114 1.00 94.69 104 ASP A CA 1
ATOM 828 C C . ASP A 1 104 ? 2.910 -9.535 5.406 1.00 94.69 104 ASP A C 1
ATOM 830 O O . ASP A 1 104 ? 3.522 -9.672 6.461 1.00 94.69 104 ASP A O 1
ATOM 834 N N . ALA A 1 105 ? 1.744 -8.878 5.397 1.00 95.69 105 ALA A N 1
ATOM 835 C CA . ALA A 1 105 ? 1.119 -8.311 6.598 1.00 95.69 105 ALA A CA 1
ATOM 836 C C . ALA A 1 105 ? 0.360 -9.327 7.492 1.00 95.69 105 ALA A C 1
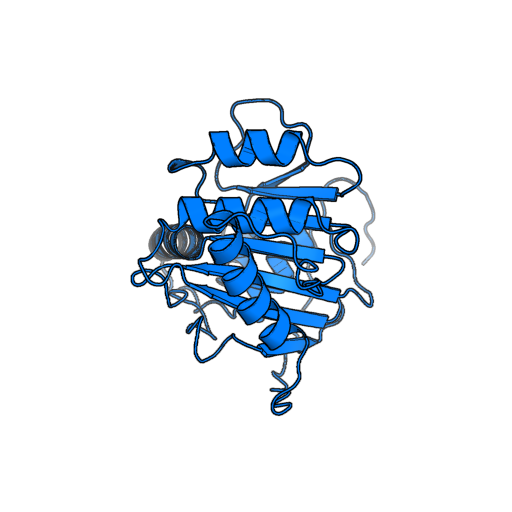ATOM 838 O O . ALA A 1 105 ? -0.355 -8.952 8.440 1.00 95.69 105 ALA A O 1
ATOM 839 N N . GLY A 1 106 ? 0.491 -10.624 7.208 1.00 95.81 106 GLY A N 1
ATOM 840 C CA . GLY A 1 106 ? -0.049 -11.712 8.018 1.00 95.81 106 GLY A CA 1
ATOM 841 C C . GLY A 1 106 ? -1.562 -11.911 7.908 1.00 95.81 106 GLY A C 1
ATOM 842 O O . GLY A 1 106 ? -2.177 -12.388 8.866 1.00 95.81 106 GLY A O 1
ATOM 843 N N . ILE A 1 107 ? -2.190 -11.524 6.794 1.00 96.31 107 ILE A N 1
ATOM 844 C CA . ILE A 1 107 ? -3.564 -11.939 6.482 1.00 96.31 107 ILE A CA 1
ATOM 845 C C . ILE A 1 107 ? -3.561 -13.425 6.107 1.00 96.31 107 ILE A C 1
ATOM 847 O O . ILE A 1 107 ? -2.801 -13.869 5.252 1.00 96.31 107 ILE A O 1
ATOM 851 N N . ALA A 1 108 ? -4.419 -14.200 6.767 1.00 94.62 108 ALA A N 1
ATOM 852 C CA . ALA A 1 108 ? -4.612 -15.621 6.492 1.00 94.62 108 ALA A CA 1
ATOM 853 C C . ALA A 1 108 ? -5.867 -15.852 5.636 1.00 94.62 108 ALA A C 1
ATOM 855 O O . ALA A 1 108 ? -6.728 -14.978 5.539 1.00 94.62 108 ALA A O 1
ATOM 856 N N . GLU A 1 109 ? -5.989 -17.042 5.040 1.00 94.81 109 GLU A N 1
ATOM 857 C CA . GLU A 1 109 ? -7.214 -17.458 4.341 1.00 94.81 109 GLU A CA 1
ATOM 858 C C . GLU A 1 109 ? -8.448 -17.316 5.244 1.00 94.81 109 GLU A C 1
ATOM 860 O O . GLU A 1 109 ? -8.410 -17.657 6.431 1.00 94.81 109 GLU A O 1
ATOM 865 N N . GLY A 1 110 ? -9.552 -16.823 4.679 1.00 94.88 110 GLY A N 1
ATOM 866 C CA . GLY A 1 110 ? -10.762 -16.529 5.440 1.00 94.88 110 GLY A CA 1
ATOM 867 C C . GLY A 1 110 ? -11.689 -15.532 4.752 1.00 94.88 110 GLY A C 1
ATOM 868 O O . GLY A 1 110 ? -11.482 -15.142 3.607 1.00 94.88 110 GLY A O 1
ATOM 869 N N . ASP A 1 111 ? -12.726 -15.119 5.476 1.00 95.56 111 ASP A N 1
ATOM 870 C CA . ASP A 1 111 ? -13.698 -14.110 5.038 1.00 95.56 111 ASP A CA 1
ATOM 871 C C . ASP A 1 111 ? -13.258 -12.709 5.490 1.00 95.56 111 ASP A C 1
ATOM 873 O O . ASP A 1 111 ? -13.970 -12.022 6.220 1.00 95.56 111 ASP A O 1
ATOM 877 N N . ASN A 1 112 ? -12.023 -12.327 5.145 1.00 96.81 112 ASN A N 1
ATOM 878 C CA . ASN A 1 112 ? -11.517 -10.995 5.472 1.00 96.81 112 ASN A CA 1
ATOM 879 C C . ASN A 1 112 ? -12.219 -9.940 4.603 1.00 96.81 112 ASN A C 1
ATOM 881 O O . ASN A 1 112 ? -12.526 -10.188 3.438 1.00 96.81 112 ASN A O 1
ATOM 885 N N . ASP A 1 113 ? -12.420 -8.754 5.165 1.00 95.88 113 ASP A N 1
ATOM 886 C CA . ASP A 1 113 ? -12.859 -7.557 4.449 1.00 95.88 113 ASP A CA 1
ATOM 887 C C . ASP A 1 113 ? -11.693 -6.561 4.454 1.00 95.88 113 ASP A C 1
ATOM 889 O O . ASP A 1 113 ? -11.278 -6.082 5.520 1.00 95.88 113 ASP A O 1
ATOM 893 N N . VAL A 1 114 ? -11.112 -6.328 3.274 1.00 97.62 114 VAL A N 1
ATOM 894 C CA . VAL A 1 114 ? -9.895 -5.535 3.086 1.00 97.62 114 VAL A CA 1
ATOM 895 C C . VAL A 1 114 ? -10.167 -4.370 2.142 1.00 97.62 114 VAL A C 1
ATOM 897 O O . VAL A 1 114 ? -10.614 -4.547 1.009 1.00 97.62 114 VAL A O 1
ATOM 900 N N . GLN A 1 115 ? -9.828 -3.164 2.584 1.00 97.06 115 GLN A N 1
ATOM 901 C CA . GLN A 1 115 ? -9.940 -1.954 1.777 1.00 97.06 115 GLN A CA 1
ATOM 902 C C . GLN A 1 115 ? -8.570 -1.348 1.510 1.00 97.06 115 GLN A C 1
ATOM 904 O O . GLN A 1 115 ? -7.850 -0.978 2.431 1.00 97.06 115 GLN A O 1
ATOM 909 N N . PHE A 1 116 ? -8.233 -1.200 0.238 1.00 97.75 116 PHE A N 1
ATOM 910 C CA . PHE A 1 116 ? -7.056 -0.489 -0.234 1.00 97.75 116 PHE A CA 1
ATOM 911 C C . PHE A 1 116 ? -7.426 0.957 -0.549 1.00 97.75 116 PHE A C 1
ATOM 913 O O . PHE A 1 116 ? -8.345 1.215 -1.328 1.00 97.75 116 PHE A O 1
ATOM 920 N N . ILE A 1 117 ? -6.693 1.894 0.043 1.00 97.06 117 ILE A N 1
ATOM 921 C CA . ILE A 1 117 ? -6.829 3.331 -0.175 1.00 97.06 117 ILE A CA 1
ATOM 922 C C . ILE A 1 117 ? -5.514 3.841 -0.759 1.00 97.06 117 ILE A C 1
ATOM 924 O O . ILE A 1 117 ? -4.491 3.857 -0.076 1.00 97.06 117 ILE A O 1
ATOM 928 N N . PHE A 1 118 ? -5.551 4.268 -2.018 1.00 97.44 118 PHE A N 1
ATOM 929 C CA . PHE A 1 118 ? -4.427 4.893 -2.706 1.00 97.44 118 PHE A CA 1
ATOM 930 C C . PHE A 1 118 ? -4.537 6.409 -2.611 1.00 97.44 118 PHE A C 1
ATOM 932 O O . PHE A 1 118 ? -5.499 6.997 -3.103 1.00 97.44 118 PHE A O 1
ATOM 939 N N . VAL A 1 119 ? -3.540 7.044 -2.009 1.00 97.00 119 VAL A N 1
ATOM 940 C CA . VAL A 1 119 ? -3.397 8.499 -1.982 1.00 97.00 119 VAL A CA 1
ATOM 941 C C . VAL A 1 119 ? -2.528 8.919 -3.152 1.00 97.00 119 VAL A C 1
ATOM 943 O O . VAL A 1 119 ? -1.418 8.408 -3.313 1.00 97.00 119 VAL A O 1
ATOM 946 N N . TYR A 1 120 ? -3.026 9.845 -3.966 1.00 96.38 120 TYR A N 1
ATOM 947 C CA . TYR A 1 120 ? -2.327 10.282 -5.168 1.00 96.38 120 TYR A CA 1
ATOM 948 C C . TYR A 1 120 ? -2.494 11.775 -5.447 1.00 96.38 120 TYR A C 1
ATOM 950 O O . TYR A 1 120 ? -3.402 12.448 -4.956 1.00 96.38 120 TYR A O 1
ATOM 958 N N . ASP A 1 121 ? -1.595 12.300 -6.266 1.00 94.56 121 ASP A N 1
ATOM 959 C CA . ASP A 1 121 ? -1.667 13.631 -6.860 1.00 94.56 121 ASP A CA 1
ATOM 960 C C . ASP A 1 121 ? -1.743 13.514 -8.391 1.00 94.56 121 ASP A C 1
ATOM 962 O O . ASP A 1 121 ? -1.823 12.425 -8.954 1.00 94.56 121 ASP A O 1
ATOM 966 N N . LYS A 1 122 ? -1.739 14.650 -9.088 1.00 92.31 122 LYS A N 1
ATOM 967 C CA . LYS A 1 122 ? -1.822 14.700 -10.557 1.00 92.31 122 LYS A CA 1
ATOM 968 C C . LYS A 1 122 ? -0.687 13.959 -11.285 1.00 92.31 122 LYS A C 1
ATOM 970 O O . LYS A 1 122 ? -0.834 13.684 -12.468 1.00 92.31 122 LYS A O 1
ATOM 975 N N . ASP A 1 123 ? 0.442 13.719 -10.616 1.00 93.75 123 ASP A N 1
ATOM 976 C CA . ASP A 1 123 ? 1.636 13.116 -11.214 1.00 93.75 123 ASP A CA 1
ATOM 977 C C . ASP A 1 123 ? 1.700 11.602 -10.912 1.00 93.75 123 ASP A C 1
ATOM 979 O O . ASP A 1 123 ? 2.563 10.893 -11.428 1.00 93.75 123 ASP A O 1
ATOM 983 N N . SER A 1 124 ? 0.769 11.100 -10.093 1.00 95.62 124 SER A N 1
ATOM 984 C CA . SER A 1 124 ? 0.693 9.716 -9.611 1.00 95.62 124 SER A CA 1
ATOM 985 C C . SER A 1 124 ? -0.718 9.117 -9.707 1.00 95.62 124 SER A C 1
ATOM 987 O O . SER A 1 124 ? -1.029 8.150 -9.018 1.00 95.62 124 SER A O 1
ATOM 989 N N . ASP A 1 125 ? -1.573 9.651 -10.586 1.00 94.94 125 ASP A N 1
ATOM 990 C CA . ASP A 1 125 ? -2.955 9.189 -10.808 1.00 94.94 125 ASP A CA 1
ATOM 991 C C . ASP A 1 125 ? -3.071 7.818 -11.496 1.00 94.94 125 ASP A C 1
ATOM 993 O O . ASP A 1 125 ? -4.163 7.250 -11.605 1.00 94.94 125 ASP A O 1
ATOM 997 N N . ARG A 1 126 ? -1.934 7.254 -11.911 1.00 96.88 126 ARG A N 1
ATOM 998 C CA . ARG A 1 126 ? -1.812 5.910 -12.467 1.00 96.88 126 ARG A CA 1
ATOM 999 C C . ARG A 1 126 ? -0.705 5.132 -11.767 1.00 96.88 126 ARG A C 1
ATOM 1001 O O . ARG A 1 126 ? 0.381 5.666 -11.547 1.00 96.88 126 ARG A O 1
ATOM 1008 N N . LEU A 1 127 ? -0.950 3.850 -11.503 1.00 97.00 127 LEU A N 1
ATOM 1009 C CA . LEU A 1 127 ? 0.073 2.908 -11.061 1.00 97.00 127 LEU A CA 1
ATOM 1010 C C . LEU A 1 127 ? 0.877 2.409 -12.265 1.00 97.00 127 LEU A C 1
ATOM 1012 O O . LEU A 1 127 ? 0.349 1.713 -13.136 1.00 97.00 127 LEU A O 1
ATOM 1016 N N . VAL A 1 128 ? 2.150 2.792 -12.338 1.00 95.06 128 VAL A N 1
ATOM 1017 C CA . VAL A 1 128 ? 3.037 2.397 -13.437 1.00 95.06 128 VAL A CA 1
ATOM 1018 C C . VAL A 1 128 ? 3.369 0.913 -13.341 1.00 95.06 128 VAL A C 1
ATOM 1020 O O . VAL A 1 128 ? 3.466 0.347 -12.254 1.00 95.06 128 VAL A O 1
ATOM 1023 N N . HIS A 1 129 ? 3.530 0.276 -14.497 1.00 97.19 129 HIS A N 1
ATOM 1024 C CA . HIS A 1 129 ? 3.785 -1.159 -14.616 1.00 97.19 129 HIS A CA 1
ATOM 1025 C C . HIS A 1 129 ? 2.721 -2.072 -13.982 1.00 97.19 129 HIS A C 1
ATOM 1027 O O . HIS A 1 129 ? 3.018 -3.232 -13.699 1.00 97.19 129 HIS A O 1
ATOM 1033 N N . CYS A 1 130 ? 1.513 -1.558 -13.725 1.00 96.62 130 CYS A N 1
ATOM 1034 C CA . CYS A 1 130 ? 0.411 -2.287 -13.104 1.00 96.62 130 CYS A CA 1
ATOM 1035 C C . CYS A 1 130 ? -0.802 -2.385 -14.036 1.00 96.62 130 CYS A C 1
ATOM 1037 O O . CYS A 1 130 ? -1.027 -1.522 -14.884 1.00 96.62 130 CYS A O 1
ATOM 1039 N N . GLN A 1 131 ? -1.616 -3.421 -13.848 1.00 93.69 131 GLN A N 1
ATOM 1040 C CA . GLN A 1 131 ? -2.925 -3.597 -14.470 1.00 93.69 131 GLN A CA 1
ATOM 1041 C C . GLN A 1 131 ? -3.919 -4.156 -13.435 1.00 93.69 131 GLN A C 1
ATOM 1043 O O . GLN A 1 131 ? -3.640 -5.203 -12.850 1.00 93.69 131 GLN A O 1
ATOM 1048 N N . PRO A 1 132 ? -5.090 -3.527 -13.220 1.00 93.00 132 PRO A N 1
ATOM 1049 C CA . PRO A 1 132 ? -5.447 -2.160 -13.627 1.00 93.00 132 PRO A CA 1
ATOM 1050 C C . PRO A 1 132 ? -4.470 -1.090 -13.102 1.00 93.00 132 PRO A C 1
ATOM 1052 O O . PRO A 1 132 ? -3.751 -1.314 -12.129 1.00 93.00 132 PRO A O 1
ATOM 1055 N N . SER A 1 133 ? -4.438 0.065 -13.771 1.00 93.69 133 SER A N 1
ATOM 1056 C CA . SER A 1 133 ? -3.488 1.160 -13.505 1.00 93.69 133 SER A CA 1
ATOM 1057 C C . SER A 1 133 ? -4.153 2.464 -13.080 1.00 93.69 133 SER A C 1
ATOM 1059 O O . SER A 1 133 ? -3.572 3.197 -12.288 1.00 93.69 133 SER A O 1
ATOM 1061 N N . ASP A 1 134 ? -5.333 2.792 -13.608 1.00 94.19 134 ASP A N 1
ATOM 1062 C CA . ASP A 1 134 ? -5.937 4.113 -13.422 1.00 94.19 134 ASP A CA 1
ATOM 1063 C C . ASP A 1 134 ? -6.663 4.205 -12.072 1.00 94.19 134 ASP A C 1
ATOM 1065 O O . ASP A 1 134 ? -7.715 3.589 -11.867 1.00 94.19 134 ASP A O 1
ATOM 1069 N N . LEU A 1 135 ? -6.110 4.986 -11.139 1.00 90.94 135 LEU A N 1
ATOM 1070 C CA . LEU A 1 135 ? -6.635 5.084 -9.773 1.00 90.94 135 LEU A CA 1
ATOM 1071 C C . LEU A 1 135 ? -8.039 5.695 -9.731 1.00 90.94 135 LEU A C 1
ATOM 1073 O O . LEU A 1 135 ? -8.793 5.442 -8.790 1.00 90.94 135 LEU A O 1
ATOM 1077 N N . LYS A 1 136 ? -8.403 6.494 -10.741 1.00 87.31 136 LYS A N 1
ATOM 1078 C CA . LYS A 1 136 ? -9.677 7.202 -10.778 1.00 87.31 136 LYS A CA 1
ATOM 1079 C C . LYS A 1 136 ? -10.756 6.417 -11.511 1.00 87.31 136 LYS A C 1
ATOM 1081 O O . LYS A 1 136 ? -11.861 6.285 -10.987 1.00 87.31 136 LYS A O 1
ATOM 1086 N N . GLU A 1 137 ? -10.456 5.951 -12.715 1.00 84.69 137 GLU A N 1
ATOM 1087 C CA . GLU A 1 137 ? -11.441 5.399 -13.648 1.00 84.69 137 GLU A CA 1
ATOM 1088 C C . GLU A 1 137 ? -11.533 3.867 -13.574 1.00 84.69 137 GLU A C 1
ATOM 1090 O O . GLU A 1 137 ? -12.598 3.306 -13.836 1.00 84.69 137 GLU A O 1
ATOM 1095 N N . GLU A 1 138 ? -10.445 3.177 -13.206 1.00 83.00 138 GLU A N 1
ATOM 1096 C CA . GLU A 1 138 ? -10.398 1.707 -13.173 1.00 83.00 138 GLU A CA 1
ATOM 1097 C C . GLU A 1 138 ? -10.542 1.130 -11.765 1.00 83.00 138 GLU A C 1
ATOM 1099 O O . GLU A 1 138 ? -11.110 0.049 -11.627 1.00 83.00 138 GLU A O 1
ATOM 1104 N N . LEU A 1 139 ? -10.038 1.809 -10.728 1.00 79.31 139 LEU A N 1
ATOM 1105 C CA . LEU A 1 139 ? -10.017 1.250 -9.369 1.00 79.31 139 LEU A CA 1
ATOM 1106 C C . LEU A 1 139 ? -11.180 1.690 -8.485 1.00 79.31 139 LEU A C 1
ATOM 1108 O O . LEU A 1 139 ? -11.600 0.933 -7.611 1.00 79.31 139 LEU A O 1
ATOM 1112 N N . ASN A 1 140 ? -11.719 2.891 -8.692 1.00 76.69 140 ASN A N 1
ATOM 1113 C CA . ASN A 1 140 ? -12.743 3.425 -7.801 1.00 76.69 140 ASN A CA 1
ATOM 1114 C C . ASN A 1 140 ? -14.022 2.585 -7.817 1.00 76.69 140 ASN A C 1
ATOM 1116 O O . ASN A 1 140 ? -14.713 2.471 -8.829 1.00 76.69 14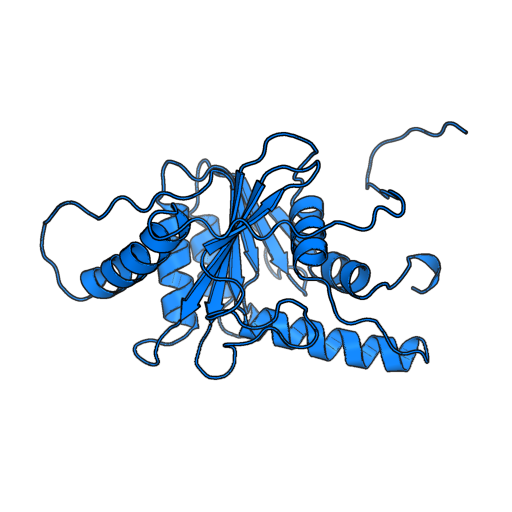0 ASN A O 1
ATOM 1120 N N . GLY A 1 141 ? -14.370 2.040 -6.649 1.00 70.12 141 GLY A N 1
ATOM 1121 C CA . GLY A 1 141 ? -15.569 1.222 -6.486 1.00 70.12 141 GLY A CA 1
ATOM 1122 C C . GLY A 1 141 ? -15.438 -0.186 -7.060 1.00 70.12 141 GLY A C 1
ATOM 1123 O O . GLY A 1 141 ? -16.453 -0.876 -7.175 1.00 70.12 141 GLY A O 1
ATOM 1124 N N . VAL A 1 142 ? -14.220 -0.615 -7.401 1.00 81.19 142 VAL A N 1
ATOM 1125 C CA . VAL A 1 142 ? -13.927 -1.984 -7.823 1.00 81.19 142 VAL A CA 1
ATOM 1126 C C . VAL A 1 142 ? -13.537 -2.826 -6.617 1.00 81.19 142 VAL A C 1
ATOM 1128 O O . VAL A 1 142 ? -12.805 -2.391 -5.729 1.00 81.19 142 VAL A O 1
ATOM 1131 N N . ALA A 1 143 ? -14.040 -4.055 -6.600 1.00 89.50 143 ALA A N 1
ATOM 1132 C CA . ALA A 1 143 ? -13.669 -5.068 -5.634 1.00 89.50 143 ALA A CA 1
ATOM 1133 C C . ALA A 1 143 ? -13.479 -6.416 -6.331 1.00 89.50 143 ALA A C 1
ATOM 1135 O O . ALA A 1 143 ? -14.066 -6.668 -7.388 1.00 89.50 143 ALA A O 1
ATOM 1136 N N . PHE A 1 144 ? -12.671 -7.281 -5.730 1.00 89.94 144 PHE A N 1
ATOM 1137 C CA . PHE A 1 144 ? -12.503 -8.668 -6.140 1.00 89.94 144 PHE A CA 1
ATOM 1138 C C . PHE A 1 144 ? -12.548 -9.586 -4.921 1.00 89.94 144 PHE A C 1
ATOM 1140 O O . PHE A 1 144 ? -12.356 -9.159 -3.783 1.00 89.94 144 PHE A O 1
ATOM 1147 N N 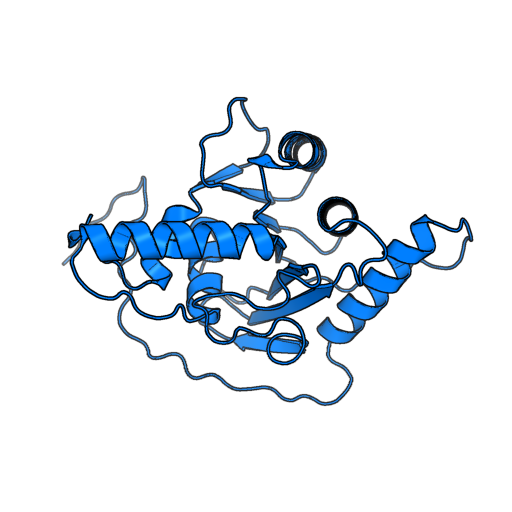. ARG A 1 145 ? -12.806 -10.871 -5.165 1.00 92.56 145 ARG A N 1
ATOM 1148 C CA . ARG A 1 145 ? -12.884 -11.888 -4.117 1.00 92.56 145 ARG A CA 1
ATOM 1149 C C . ARG A 1 145 ? -11.900 -13.013 -4.396 1.00 92.56 145 ARG A C 1
ATOM 1151 O O . ARG A 1 145 ? -11.764 -13.463 -5.533 1.00 92.56 145 ARG A O 1
ATOM 1158 N N . CYS A 1 146 ? -11.224 -13.477 -3.355 1.00 92.06 146 CYS A N 1
ATOM 1159 C CA . CYS A 1 146 ? -10.238 -14.551 -3.415 1.00 92.06 146 CYS A CA 1
ATOM 1160 C C . CYS A 1 146 ? -10.329 -15.422 -2.141 1.00 92.06 146 CYS A C 1
ATOM 1162 O O . CYS A 1 146 ? -11.143 -15.138 -1.259 1.00 92.06 146 CYS A O 1
ATOM 1164 N N . PRO A 1 147 ? -9.528 -16.497 -2.005 1.00 95.75 147 PRO A N 1
ATOM 1165 C CA . PRO A 1 147 ? -9.505 -17.314 -0.782 1.00 95.75 147 PRO A CA 1
ATOM 1166 C C . PRO A 1 147 ? -9.138 -16.546 0.500 1.00 95.75 147 PRO A C 1
ATOM 1168 O O . PRO A 1 147 ? -9.417 -17.020 1.600 1.00 95.75 147 PRO A O 1
ATOM 1171 N N . TYR A 1 148 ? -8.524 -15.369 0.361 1.00 95.62 148 TYR A N 1
ATOM 1172 C CA . TYR A 1 148 ? -8.141 -14.493 1.467 1.00 95.62 148 TYR A CA 1
ATOM 1173 C C . TYR A 1 148 ? -9.206 -13.448 1.810 1.00 95.62 148 TYR A C 1
ATOM 1175 O O . TYR A 1 148 ? -8.967 -12.641 2.697 1.00 95.62 148 TYR A O 1
ATOM 1183 N N . GLY A 1 149 ? -10.366 -13.448 1.146 1.00 94.56 149 GLY A N 1
ATOM 1184 C CA . GLY A 1 149 ? -11.480 -12.557 1.466 1.00 94.56 149 GLY A CA 1
ATOM 1185 C C . GLY A 1 149 ? -11.926 -11.683 0.298 1.00 94.56 149 GLY A C 1
ATOM 1186 O O . GLY A 1 149 ? -11.711 -12.009 -0.874 1.00 94.56 149 GLY A O 1
ATOM 1187 N N . GLU A 1 150 ? -12.588 -10.581 0.631 1.00 96.25 150 GLU A N 1
ATOM 1188 C CA . GLU A 1 150 ? -13.016 -9.537 -0.295 1.00 96.25 150 GLU A CA 1
ATOM 1189 C C . GLU A 1 150 ? -12.096 -8.322 -0.184 1.00 96.25 150 GLU A C 1
ATOM 1191 O O . GLU A 1 150 ? -11.789 -7.848 0.908 1.00 96.25 150 GLU A O 1
ATOM 1196 N N . TYR A 1 151 ? -11.639 -7.844 -1.336 1.00 96.06 151 TYR A N 1
ATOM 1197 C CA . TYR A 1 151 ? -10.672 -6.766 -1.467 1.00 96.06 151 TYR A CA 1
ATOM 1198 C C . TYR A 1 151 ? -11.304 -5.661 -2.300 1.00 96.06 151 TYR A C 1
ATOM 1200 O O . TYR A 1 151 ? -11.697 -5.907 -3.440 1.00 96.06 151 TYR A O 1
ATOM 1208 N N . SER A 1 152 ? -11.392 -4.454 -1.752 1.00 94.06 152 SER A N 1
ATOM 1209 C CA . SER A 1 152 ? -11.931 -3.274 -2.433 1.00 94.06 152 SER A CA 1
ATOM 1210 C C . SER A 1 152 ? -10.867 -2.197 -2.612 1.00 94.06 152 SER A C 1
ATOM 1212 O O . SER A 1 152 ? -9.958 -2.076 -1.792 1.00 94.06 152 SER A O 1
ATOM 1214 N N . PHE A 1 153 ? -10.983 -1.409 -3.681 1.00 92.06 153 PHE A N 1
ATOM 1215 C CA . PHE A 1 153 ? -10.038 -0.351 -4.024 1.00 92.06 153 PHE A CA 1
ATOM 1216 C C . PHE A 1 153 ? -10.709 1.026 -4.047 1.00 92.06 153 PHE A C 1
ATOM 1218 O O . PHE A 1 153 ? -11.797 1.201 -4.599 1.00 92.06 153 PHE A O 1
ATOM 1225 N N . ALA A 1 154 ? -10.022 2.015 -3.479 1.00 90.94 154 ALA A N 1
ATOM 1226 C CA . ALA A 1 154 ? -10.396 3.421 -3.504 1.00 90.94 154 ALA A CA 1
ATOM 1227 C C . ALA A 1 154 ? -9.168 4.289 -3.806 1.00 90.94 154 ALA A C 1
ATOM 1229 O O . ALA A 1 154 ? -8.120 4.125 -3.186 1.00 90.94 154 ALA A O 1
ATOM 1230 N N . GLY A 1 155 ? -9.306 5.236 -4.728 1.00 91.88 155 GLY A N 1
ATOM 1231 C CA . GLY A 1 155 ? -8.341 6.298 -4.974 1.00 91.88 155 GLY A CA 1
ATOM 1232 C C . GLY A 1 155 ? -8.810 7.614 -4.353 1.00 91.88 155 GLY A C 1
ATOM 1233 O O . GLY A 1 155 ? -9.951 8.034 -4.558 1.00 91.88 155 GLY A O 1
ATOM 1234 N N . VAL A 1 156 ? -7.922 8.299 -3.633 1.00 92.69 156 VAL A N 1
ATOM 1235 C CA . VAL A 1 156 ? -8.162 9.633 -3.069 1.00 92.69 156 VAL A CA 1
ATOM 1236 C C . VAL A 1 156 ? -7.108 10.603 -3.591 1.00 92.69 156 VAL A C 1
ATOM 1238 O O . VAL A 1 156 ? -5.922 10.485 -3.289 1.00 92.69 156 VAL A O 1
ATOM 1241 N N . SER A 1 157 ? -7.560 11.564 -4.395 1.00 92.06 157 SER A N 1
ATOM 1242 C CA . SER A 1 157 ? -6.700 12.584 -4.991 1.00 92.06 157 SER A CA 1
ATOM 1243 C C . SER A 1 157 ? -6.535 13.788 -4.069 1.00 92.06 157 SER A C 1
ATOM 1245 O O . SER A 1 157 ? -7.500 14.230 -3.452 1.00 92.06 157 SER A O 1
ATOM 1247 N N . SER A 1 158 ? -5.354 14.404 -4.049 1.00 87.75 158 SER A N 1
ATOM 1248 C CA . SER A 1 158 ? -5.170 15.719 -3.417 1.00 87.75 158 SER A CA 1
ATOM 1249 C C . SER A 1 158 ? -5.851 16.864 -4.169 1.00 87.75 158 SER A C 1
ATOM 1251 O O . SER A 1 158 ? -5.986 17.960 -3.621 1.00 87.75 158 SER A O 1
ATOM 1253 N N . GLU A 1 159 ? -6.231 16.641 -5.434 1.00 85.12 159 GLU A N 1
ATOM 1254 C CA . GLU A 1 159 ? -6.793 17.639 -6.358 1.00 85.12 159 GLU A CA 1
ATOM 1255 C C . GLU A 1 159 ? -5.978 18.952 -6.431 1.00 85.12 159 GLU A C 1
ATOM 1257 O O . GLU A 1 159 ? -6.486 20.002 -6.822 1.00 85.12 159 GLU A O 1
ATOM 1262 N N . GLY A 1 160 ? -4.698 18.916 -6.035 1.00 80.81 160 GLY A N 1
ATOM 1263 C CA . GLY A 1 160 ? -3.841 20.098 -5.913 1.00 80.81 160 GLY A CA 1
ATOM 1264 C C . GLY A 1 160 ? -4.247 21.083 -4.805 1.00 80.81 160 GLY A C 1
ATOM 1265 O O . GLY A 1 160 ? -3.704 22.187 -4.759 1.00 80.81 160 GLY A O 1
ATOM 1266 N N . MET A 1 161 ? -5.184 20.720 -3.921 1.00 82.56 161 MET A N 1
ATOM 1267 C CA . MET A 1 161 ? -5.648 21.572 -2.814 1.00 82.56 161 MET A CA 1
ATOM 1268 C C . MET A 1 161 ? -4.747 21.491 -1.573 1.00 82.56 161 MET A C 1
ATOM 1270 O O . MET A 1 161 ? -4.652 22.449 -0.802 1.00 82.56 161 MET A O 1
ATOM 1274 N N . VAL A 1 162 ? -4.107 20.341 -1.372 1.00 90.69 162 VAL A N 1
ATOM 1275 C CA . VAL A 1 162 ? -3.114 20.053 -0.325 1.00 90.69 162 VAL A CA 1
ATOM 1276 C C . VAL A 1 162 ? -1.969 19.243 -0.936 1.00 90.69 162 VAL A C 1
ATOM 1278 O O . VAL A 1 162 ? -2.104 18.729 -2.048 1.00 90.69 162 VAL A O 1
ATOM 1281 N N . SER A 1 163 ? -0.830 19.138 -0.250 1.00 93.44 163 SER A N 1
ATOM 1282 C CA . SER A 1 163 ? 0.202 18.192 -0.687 1.00 93.44 163 SER A CA 1
ATOM 1283 C C . SER A 1 163 ? -0.291 16.752 -0.504 1.00 93.44 163 SER A C 1
ATOM 1285 O O . SER A 1 163 ? -1.165 16.478 0.323 1.00 93.44 163 SER A O 1
ATOM 1287 N N . ARG A 1 164 ? 0.278 15.824 -1.281 1.00 94.69 164 ARG A N 1
ATOM 1288 C CA . ARG A 1 164 ? 0.036 14.382 -1.127 1.00 94.69 164 ARG A CA 1
ATOM 1289 C C . ARG A 1 164 ? 0.377 13.910 0.289 1.00 94.69 164 ARG A C 1
ATOM 1291 O O . ARG A 1 164 ? -0.412 13.175 0.866 1.00 94.69 164 ARG A O 1
ATOM 1298 N N . GLU A 1 165 ? 1.476 14.404 0.861 1.00 95.75 165 GLU A N 1
ATOM 1299 C CA . GLU A 1 165 ? 1.861 14.174 2.261 1.00 95.75 165 GLU A CA 1
ATOM 1300 C C . GLU A 1 165 ? 0.752 14.576 3.246 1.00 95.75 165 GLU A C 1
ATOM 1302 O O . GLU A 1 165 ? 0.344 13.764 4.071 1.00 95.75 165 GLU A O 1
ATOM 1307 N N . GLU A 1 166 ? 0.235 15.808 3.164 1.00 95.62 166 GLU A N 1
ATOM 1308 C CA . GLU A 1 166 ? -0.805 16.275 4.091 1.00 95.62 166 GLU A CA 1
ATOM 1309 C C . GLU A 1 166 ? -2.084 15.442 3.955 1.00 95.62 166 GLU A C 1
ATOM 1311 O O . GLU A 1 166 ? -2.651 15.018 4.960 1.00 95.62 166 GLU A O 1
ATOM 1316 N N . LEU A 1 167 ? -2.496 15.126 2.721 1.00 95.62 167 LEU A N 1
ATOM 1317 C CA . LEU A 1 167 ? -3.640 14.243 2.486 1.00 95.62 167 LEU A CA 1
ATOM 1318 C C . LEU A 1 167 ? -3.406 12.835 3.056 1.00 95.62 167 LEU A C 1
ATOM 1320 O O . LEU A 1 167 ? -4.311 12.251 3.652 1.00 95.62 167 LEU A O 1
ATOM 1324 N N . PHE A 1 168 ? -2.203 12.286 2.883 1.00 97.69 168 PHE A N 1
ATOM 1325 C CA . PHE A 1 168 ? -1.843 10.978 3.417 1.00 97.69 168 PHE A CA 1
ATOM 1326 C C . PHE A 1 168 ? -1.949 10.962 4.944 1.00 97.69 168 PHE A C 1
ATOM 1328 O O . PHE A 1 168 ? -2.550 10.048 5.508 1.00 97.69 168 PHE A O 1
ATOM 1335 N N . MET A 1 169 ? -1.428 11.996 5.610 1.00 97.75 169 MET A N 1
ATOM 1336 C CA . MET A 1 169 ? -1.498 12.133 7.066 1.00 97.75 169 MET A CA 1
ATOM 1337 C C . MET A 1 169 ? -2.935 12.323 7.570 1.00 97.75 169 MET A C 1
ATOM 1339 O O . MET A 1 169 ? -3.301 11.724 8.584 1.00 97.75 169 MET A O 1
ATOM 1343 N N . ASP A 1 170 ? -3.769 13.083 6.855 1.00 95.19 170 ASP A N 1
ATOM 1344 C CA . ASP A 1 170 ? -5.191 13.244 7.183 1.00 95.19 170 ASP A CA 1
ATOM 1345 C C . ASP A 1 170 ? -5.940 11.904 7.119 1.00 95.19 170 ASP A C 1
ATOM 1347 O O . ASP A 1 170 ? -6.690 11.548 8.033 1.00 95.19 170 ASP A O 1
ATOM 1351 N N . ILE A 1 171 ? -5.720 11.128 6.054 1.00 95.81 171 ILE A N 1
ATOM 1352 C CA . ILE A 1 171 ? -6.345 9.811 5.884 1.00 95.81 171 ILE A CA 1
ATOM 1353 C C . ILE A 1 171 ? -5.818 8.829 6.933 1.00 95.81 171 ILE A C 1
ATOM 1355 O O . ILE A 1 171 ? -6.605 8.079 7.515 1.00 95.81 171 ILE A O 1
ATOM 1359 N N . LEU A 1 172 ? -4.516 8.858 7.226 1.00 97.31 172 LEU A N 1
ATOM 1360 C CA . LEU A 1 172 ? -3.921 8.043 8.279 1.00 97.31 172 LEU A CA 1
ATOM 1361 C C . LEU A 1 172 ? -4.594 8.314 9.631 1.00 97.31 172 LEU A C 1
ATOM 1363 O O . LEU A 1 172 ? -4.984 7.366 10.309 1.00 97.31 172 LEU A O 1
ATOM 1367 N N . ALA A 1 173 ? -4.802 9.583 9.995 1.00 95.44 173 ALA A N 1
ATOM 1368 C CA . ALA A 1 173 ? -5.495 9.959 11.226 1.00 95.44 173 ALA A CA 1
ATOM 1369 C C . ALA A 1 173 ? -6.948 9.446 11.260 1.00 95.44 173 ALA A C 1
ATOM 1371 O O . ALA A 1 173 ? -7.383 8.880 12.264 1.00 95.44 173 ALA A O 1
ATOM 1372 N N . ILE A 1 174 ? -7.683 9.563 10.148 1.00 93.88 174 ILE A N 1
ATOM 1373 C CA . ILE A 1 174 ? -9.054 9.036 10.023 1.00 93.88 174 ILE A CA 1
ATOM 1374 C C . ILE A 1 174 ? -9.091 7.518 10.256 1.00 93.88 174 ILE A C 1
ATOM 1376 O O . ILE A 1 174 ? -9.944 7.019 10.997 1.00 93.88 174 ILE A O 1
ATOM 1380 N N . ILE A 1 175 ? -8.173 6.771 9.634 1.00 95.69 175 ILE A N 1
ATOM 1381 C CA . ILE A 1 175 ? -8.096 5.312 9.781 1.00 95.69 175 ILE A CA 1
ATOM 1382 C C . ILE A 1 175 ? -7.721 4.950 11.222 1.00 95.69 175 ILE A C 1
ATOM 1384 O O . ILE A 1 175 ? -8.336 4.050 11.800 1.00 95.69 175 ILE A O 1
ATOM 1388 N N . SER A 1 176 ? -6.766 5.660 11.827 1.00 95.19 176 SER A N 1
ATOM 1389 C CA . SER A 1 176 ? -6.349 5.475 13.222 1.00 95.19 176 SER A CA 1
ATOM 1390 C C . SER A 1 176 ? -7.503 5.665 14.208 1.00 95.19 176 SER A C 1
ATOM 1392 O O . SER A 1 176 ? -7.683 4.832 15.097 1.00 95.19 176 SER A O 1
ATOM 1394 N N . ASP A 1 177 ? -8.345 6.679 14.002 1.00 92.88 177 ASP A N 1
ATOM 1395 C CA . ASP A 1 177 ? -9.471 7.007 14.886 1.00 92.88 177 ASP A CA 1
ATOM 1396 C C . ASP A 1 177 ? -10.704 6.106 14.696 1.00 92.88 177 ASP A C 1
ATOM 1398 O O . ASP A 1 177 ? -11.568 6.031 15.575 1.00 92.88 177 ASP A O 1
ATOM 1402 N N . SER A 1 178 ? -10.820 5.409 13.562 1.00 92.81 178 SER A N 1
ATOM 1403 C CA . SER A 1 178 ? -12.003 4.596 13.260 1.00 92.81 178 SER A CA 1
ATOM 1404 C C . SER A 1 178 ? -12.159 3.403 14.210 1.00 92.81 178 SER A C 1
ATOM 1406 O O . SER A 1 178 ? -11.263 2.574 14.334 1.00 92.81 178 SER A O 1
ATOM 1408 N N . ALA A 1 179 ? -13.320 3.243 14.845 1.00 92.06 179 ALA A N 1
ATOM 1409 C CA . ALA A 1 179 ? -13.584 2.083 15.703 1.00 92.06 179 ALA A CA 1
ATOM 1410 C C . ALA A 1 179 ? -13.763 0.765 14.919 1.00 92.06 179 ALA A C 1
ATOM 1412 O O . ALA A 1 179 ? -13.671 -0.310 15.509 1.00 92.06 179 ALA A O 1
ATOM 1413 N N . GLU A 1 180 ? -14.034 0.848 13.612 1.00 92.75 180 GLU A N 1
ATOM 1414 C CA . GLU A 1 180 ? -14.276 -0.306 12.732 1.00 92.75 180 GLU A CA 1
ATOM 1415 C C . GLU A 1 180 ? -12.963 -0.977 12.305 1.00 92.75 180 GLU A C 1
ATOM 1417 O O . GLU A 1 180 ? -12.886 -2.202 12.214 1.00 92.75 180 GLU A O 1
ATOM 1422 N N . VAL A 1 181 ? -11.907 -0.180 12.109 1.00 96.38 181 VAL A N 1
ATOM 1423 C CA . VAL A 1 181 ? -10.607 -0.672 11.642 1.00 96.38 181 VAL A CA 1
ATOM 1424 C C . VAL A 1 181 ? -9.850 -1.341 12.787 1.00 96.38 181 VAL A C 1
ATOM 1426 O O . VAL A 1 181 ? -9.491 -0.693 13.773 1.00 96.38 181 VAL A O 1
ATOM 1429 N N . LYS A 1 182 ? -9.549 -2.629 12.617 1.00 96.94 182 LYS A N 1
ATOM 1430 C CA . LYS A 1 182 ? -8.800 -3.477 13.555 1.00 96.94 182 LYS A CA 1
ATOM 1431 C C . LYS A 1 182 ? -7.346 -3.679 13.131 1.00 96.94 182 LYS A C 1
ATOM 1433 O O . LYS A 1 182 ? -6.487 -3.825 14.002 1.00 96.94 182 LYS A O 1
ATOM 1438 N N . LYS A 1 183 ? -7.071 -3.689 11.822 1.00 98.12 183 LYS A N 1
ATOM 1439 C CA . LYS A 1 183 ? -5.725 -3.835 11.250 1.00 98.12 183 LYS A CA 1
ATOM 1440 C C . LYS A 1 183 ? -5.440 -2.733 10.231 1.00 98.12 183 LYS A C 1
ATOM 1442 O O . LYS A 1 183 ? -6.266 -2.445 9.369 1.00 98.12 183 LYS A O 1
ATOM 1447 N N . MET A 1 184 ? -4.254 -2.146 10.331 1.00 98.06 184 MET A N 1
ATOM 1448 C CA . MET A 1 184 ? -3.742 -1.120 9.429 1.00 98.06 184 MET A CA 1
ATOM 1449 C C . MET A 1 184 ? -2.457 -1.618 8.778 1.00 98.06 184 MET A C 1
ATOM 1451 O O . MET A 1 184 ? -1.538 -2.053 9.473 1.00 98.06 184 MET A O 1
ATOM 1455 N N . ILE A 1 185 ? -2.402 -1.539 7.452 1.00 98.69 185 ILE A N 1
ATOM 1456 C CA . ILE A 1 185 ? -1.209 -1.822 6.657 1.00 98.69 185 ILE A CA 1
ATOM 1457 C C . ILE A 1 185 ? -0.833 -0.525 5.946 1.00 98.69 185 ILE A C 1
ATOM 1459 O O . ILE A 1 185 ? -1.671 0.061 5.267 1.00 98.69 185 ILE A O 1
ATOM 1463 N N . VAL A 1 186 ? 0.393 -0.042 6.132 1.00 98.62 186 VAL A N 1
ATOM 1464 C CA . VAL A 1 186 ? 0.804 1.283 5.648 1.00 98.62 186 VAL A CA 1
ATOM 1465 C C . VAL A 1 186 ? 2.005 1.172 4.722 1.00 98.62 186 VAL A C 1
ATOM 1467 O O . VAL A 1 186 ? 3.021 0.582 5.085 1.00 98.62 186 VAL A O 1
ATOM 1470 N N . VAL A 1 187 ? 1.886 1.776 3.541 1.00 98.62 187 VAL A N 1
ATOM 1471 C CA . VAL A 1 187 ? 2.951 1.926 2.546 1.00 98.62 187 VAL A CA 1
ATOM 1472 C C . VAL A 1 187 ? 3.120 3.420 2.272 1.00 98.62 187 VAL A C 1
ATOM 1474 O O . VAL A 1 187 ? 2.341 4.016 1.532 1.00 98.62 187 VAL A O 1
ATOM 1477 N N . SER A 1 188 ? 4.102 4.040 2.922 1.00 97.38 188 SER A N 1
ATOM 1478 C CA . SER A 1 188 ? 4.321 5.494 2.936 1.00 97.38 188 SER A CA 1
ATOM 1479 C C . SER A 1 188 ? 5.659 5.882 2.312 1.00 97.38 188 SER A C 1
ATOM 1481 O O . SER A 1 188 ? 6.604 5.094 2.342 1.00 97.38 188 SER A O 1
ATOM 1483 N N . PHE A 1 189 ? 5.769 7.119 1.814 1.00 95.75 189 PHE A N 1
ATOM 1484 C CA . PHE A 1 189 ? 7.038 7.644 1.303 1.00 95.75 189 PHE A CA 1
ATOM 1485 C C . PHE A 1 189 ? 7.962 8.064 2.455 1.00 95.75 189 PHE A C 1
ATOM 1487 O O . PHE A 1 189 ? 8.011 9.224 2.870 1.00 95.75 189 PHE A O 1
ATOM 1494 N N . ASN A 1 190 ? 8.695 7.098 3.003 1.00 90.81 190 ASN A N 1
ATOM 1495 C CA . ASN A 1 190 ? 9.472 7.303 4.224 1.00 90.81 190 ASN A CA 1
ATOM 1496 C C . ASN A 1 190 ? 10.628 8.293 4.055 1.00 90.81 190 ASN A C 1
ATOM 1498 O O . ASN A 1 190 ? 10.953 9.008 4.998 1.00 90.81 190 ASN A O 1
ATOM 1502 N N . GLU A 1 191 ? 11.212 8.364 2.864 1.00 89.06 191 GLU A N 1
ATOM 1503 C CA . GLU A 1 191 ? 12.275 9.309 2.530 1.00 89.06 191 GLU A CA 1
ATOM 1504 C C . GLU A 1 191 ? 11.768 10.760 2.452 1.00 89.06 191 GLU A C 1
ATOM 1506 O O . GLU A 1 191 ? 12.558 11.687 2.615 1.00 89.06 191 GLU A O 1
ATOM 1511 N N . GLU A 1 192 ? 10.467 10.967 2.215 1.00 92.06 192 GLU A N 1
ATOM 1512 C CA . GLU A 1 192 ? 9.848 12.296 2.136 1.00 92.06 192 GLU A CA 1
ATOM 1513 C C . GLU A 1 192 ? 9.310 12.742 3.507 1.00 92.06 192 GLU A C 1
ATOM 1515 O O . GLU A 1 192 ? 9.597 13.852 3.950 1.00 92.06 192 GLU A O 1
ATOM 1520 N N . TYR A 1 193 ? 8.566 11.873 4.206 1.00 94.94 193 TYR A N 1
ATOM 1521 C CA . TYR A 1 193 ? 7.849 12.238 5.439 1.00 94.94 193 TYR A CA 1
ATOM 1522 C C . TYR A 1 193 ? 7.748 11.099 6.482 1.00 94.94 193 TYR A C 1
ATOM 1524 O O . TYR A 1 193 ? 6.836 11.062 7.314 1.00 94.94 193 TYR A O 1
ATOM 1532 N N . GLY A 1 194 ? 8.704 10.161 6.484 1.00 92.75 194 GLY A N 1
ATOM 1533 C CA . GLY A 1 194 ? 8.679 8.952 7.322 1.00 92.75 194 GLY A CA 1
ATOM 1534 C C . GLY A 1 194 ? 8.661 9.187 8.835 1.00 92.75 194 GLY A C 1
ATOM 1535 O O . GLY A 1 194 ? 8.038 8.407 9.560 1.00 92.75 194 GLY A O 1
ATOM 1536 N N . ASP A 1 195 ? 9.275 10.269 9.320 1.00 92.75 195 ASP A N 1
ATOM 1537 C CA . ASP A 1 195 ? 9.263 10.623 10.747 1.00 92.75 195 ASP A CA 1
ATOM 1538 C C . ASP A 1 195 ? 7.845 10.942 11.236 1.00 92.75 195 ASP A C 1
ATOM 1540 O O . ASP A 1 195 ? 7.435 10.496 12.309 1.00 92.75 195 ASP A O 1
ATOM 1544 N N . ARG A 1 196 ? 7.058 11.658 10.419 1.00 95.00 196 ARG A N 1
ATOM 1545 C CA . ARG A 1 196 ? 5.660 11.995 10.734 1.00 95.00 196 ARG A CA 1
ATOM 1546 C C . ARG A 1 196 ? 4.783 10.752 10.758 1.00 95.00 196 ARG A C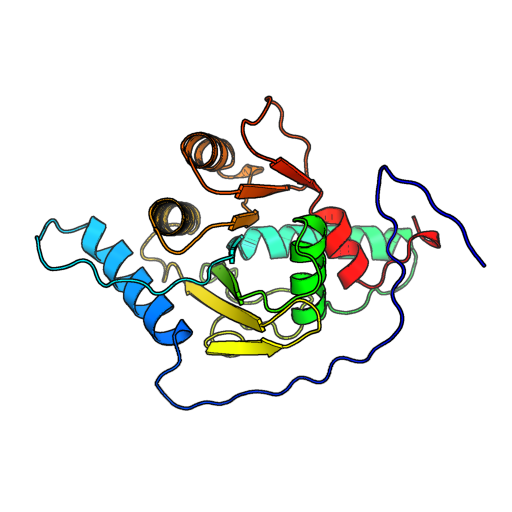 1
ATOM 1548 O O . ARG A 1 196 ? 3.952 10.617 11.653 1.00 95.00 196 ARG A O 1
ATOM 1555 N N . VAL A 1 197 ? 4.983 9.843 9.801 1.00 96.25 197 VAL A N 1
ATOM 1556 C CA . VAL A 1 197 ? 4.255 8.566 9.758 1.00 96.25 197 VAL A CA 1
ATOM 1557 C C . VAL A 1 197 ? 4.593 7.733 10.982 1.00 96.25 197 VAL A C 1
ATOM 1559 O O . VAL A 1 197 ? 3.686 7.249 11.648 1.00 96.25 197 VAL A O 1
ATOM 1562 N N . SER A 1 198 ? 5.878 7.608 11.316 1.00 94.25 198 SER A N 1
ATOM 1563 C CA . SER A 1 198 ? 6.315 6.803 12.459 1.00 94.25 198 SER A CA 1
ATOM 1564 C C . SER A 1 198 ? 5.731 7.332 13.768 1.00 94.25 198 SER A C 1
ATOM 1566 O O . SER A 1 198 ? 5.122 6.562 14.505 1.00 94.25 198 SER A O 1
ATOM 1568 N N . ALA A 1 199 ? 5.809 8.648 13.996 1.00 93.81 199 ALA A N 1
ATOM 1569 C CA . ALA A 1 199 ? 5.216 9.284 15.169 1.00 93.81 199 ALA A CA 1
ATOM 1570 C C . ALA A 1 199 ? 3.696 9.058 15.253 1.00 93.81 199 ALA A C 1
ATOM 1572 O O . ALA A 1 199 ? 3.182 8.717 16.315 1.00 93.81 199 ALA A O 1
ATOM 1573 N N . ALA A 1 200 ? 2.975 9.193 14.134 1.00 95.50 200 ALA A N 1
ATOM 1574 C CA . ALA A 1 200 ? 1.534 8.951 14.101 1.00 95.50 200 ALA A CA 1
ATOM 1575 C C . ALA A 1 200 ? 1.180 7.478 14.372 1.00 95.50 200 ALA A C 1
ATOM 1577 O O . ALA A 1 200 ? 0.218 7.199 15.085 1.00 95.50 200 ALA A O 1
ATOM 1578 N N . LEU A 1 201 ? 1.953 6.532 13.830 1.00 96.00 201 LEU A N 1
ATOM 1579 C CA . LEU A 1 201 ? 1.735 5.098 14.029 1.00 96.00 201 LEU A CA 1
ATOM 1580 C C . LEU A 1 201 ? 2.048 4.642 15.458 1.00 96.00 201 LEU A C 1
ATOM 1582 O O . LEU A 1 201 ? 1.326 3.798 15.988 1.00 96.00 201 LEU A O 1
ATOM 1586 N N . ASP A 1 202 ? 3.052 5.227 16.113 1.00 92.94 202 ASP A N 1
ATOM 1587 C CA . ASP A 1 202 ? 3.382 4.927 17.513 1.00 92.94 202 ASP A CA 1
ATOM 1588 C C . ASP A 1 202 ? 2.247 5.316 18.477 1.00 92.94 202 ASP A C 1
ATOM 1590 O O . ASP A 1 202 ? 2.056 4.689 19.528 1.00 92.94 202 ASP A O 1
ATOM 1594 N N . GLU A 1 203 ? 1.448 6.325 18.127 1.00 92.25 203 GLU A N 1
ATOM 1595 C CA . GLU A 1 203 ? 0.278 6.745 18.902 1.00 92.25 203 GLU A CA 1
ATOM 1596 C C . GLU A 1 203 ? -0.929 5.812 18.725 1.00 92.25 203 GLU A C 1
ATOM 1598 O O . GLU A 1 203 ? -1.811 5.781 19.591 1.00 92.25 203 GLU A O 1
ATOM 1603 N N . VAL A 1 204 ? -0.964 4.988 17.670 1.00 93.94 204 VAL A N 1
ATOM 1604 C CA . VAL A 1 204 ? -2.080 4.071 17.408 1.00 93.94 204 VAL A CA 1
ATOM 1605 C C . VAL A 1 204 ? -2.111 2.967 18.458 1.00 93.94 204 VAL A C 1
ATOM 1607 O O . VAL A 1 204 ? -1.224 2.121 18.557 1.00 93.94 204 VAL A O 1
ATOM 1610 N N . LYS A 1 205 ? -3.185 2.938 19.253 1.00 86.94 205 LYS A N 1
ATOM 1611 C CA . LYS A 1 205 ? -3.430 1.898 20.261 1.00 86.94 205 LYS A CA 1
ATOM 1612 C C . LYS A 1 205 ? -4.619 1.029 19.856 1.00 86.94 205 LYS A C 1
ATOM 1614 O O . LYS A 1 205 ? -5.565 1.506 19.240 1.00 86.94 205 LYS A O 1
ATOM 1619 N N . LYS A 1 206 ? -4.618 -0.235 20.302 1.00 90.00 206 LYS A N 1
ATOM 1620 C CA . LYS A 1 206 ? -5.715 -1.222 20.138 1.00 90.00 206 LYS A CA 1
ATOM 1621 C C . LYS A 1 206 ? -5.937 -1.756 18.716 1.00 90.00 206 LYS A C 1
ATOM 1623 O O . LYS A 1 206 ? -6.887 -2.508 18.515 1.00 90.00 206 LYS A O 1
ATOM 1628 N N . LYS A 1 207 ? -5.072 -1.408 17.767 1.00 95.44 207 LYS A N 1
ATOM 1629 C CA . LYS A 1 207 ? -5.088 -1.929 16.397 1.00 95.44 207 LYS A CA 1
ATOM 1630 C C . LYS A 1 207 ? -3.794 -2.663 16.118 1.00 95.44 207 LYS A C 1
ATOM 1632 O O . LYS A 1 207 ? -2.761 -2.337 16.698 1.00 95.44 207 LYS A O 1
ATOM 1637 N N . GLU A 1 208 ? -3.852 -3.645 15.233 1.00 97.44 208 GLU A N 1
ATOM 1638 C CA . GLU A 1 208 ? -2.637 -4.213 14.668 1.00 97.44 208 GLU A CA 1
ATOM 1639 C C . GLU A 1 208 ? -2.122 -3.276 13.573 1.00 97.44 208 GLU A C 1
ATOM 1641 O O . GLU A 1 208 ? -2.854 -2.963 12.638 1.00 97.44 208 GLU A O 1
ATOM 1646 N N . VAL A 1 209 ? -0.877 -2.822 13.697 1.00 98.00 209 VAL A N 1
ATOM 1647 C CA . VAL A 1 209 ? -0.236 -1.926 12.732 1.00 98.00 209 VAL A CA 1
ATOM 1648 C C . VAL A 1 209 ? 0.952 -2.647 12.108 1.00 98.00 209 VAL A C 1
ATOM 1650 O O . VAL A 1 209 ? 1.812 -3.167 12.827 1.00 98.00 209 VAL A O 1
ATOM 1653 N N . ILE A 1 210 ? 0.973 -2.678 10.776 1.00 97.94 210 ILE A N 1
ATOM 1654 C CA . ILE A 1 210 ? 2.078 -3.174 9.962 1.00 97.94 210 ILE A CA 1
ATOM 1655 C C . ILE A 1 210 ? 2.476 -2.074 8.977 1.00 97.94 210 ILE A C 1
ATOM 1657 O O . ILE A 1 210 ? 1.634 -1.584 8.229 1.00 97.94 210 ILE A O 1
ATOM 1661 N N . GLN A 1 211 ? 3.750 -1.697 8.938 1.00 97.81 211 GLN A N 1
ATOM 1662 C CA . GLN A 1 211 ? 4.281 -0.813 7.898 1.00 97.81 211 GLN A CA 1
ATOM 1663 C C . GLN A 1 211 ? 5.157 -1.609 6.927 1.00 97.81 211 GLN A C 1
ATOM 1665 O O . GLN A 1 211 ? 6.111 -2.257 7.352 1.00 97.81 211 GLN A O 1
ATOM 1670 N N . LEU A 1 212 ? 4.871 -1.544 5.628 1.00 97.81 212 LEU A N 1
ATOM 1671 C CA . LEU A 1 212 ? 5.729 -2.145 4.606 1.00 97.81 212 LEU A CA 1
ATOM 1672 C C . LEU A 1 212 ? 6.713 -1.088 4.102 1.00 97.81 212 LEU A C 1
ATOM 1674 O O . LEU A 1 212 ? 6.309 -0.005 3.675 1.00 97.81 212 LEU A O 1
ATOM 1678 N N . ARG A 1 213 ? 8.011 -1.385 4.187 1.00 94.81 213 ARG A N 1
ATOM 1679 C CA . ARG A 1 213 ? 9.103 -0.426 3.948 1.00 94.81 213 ARG A CA 1
ATOM 1680 C C . ARG A 1 213 ? 10.138 -1.005 2.989 1.00 94.81 213 ARG A C 1
ATOM 1682 O O . ARG A 1 213 ? 10.264 -2.217 2.869 1.00 94.81 213 ARG A O 1
ATOM 1689 N N . MET A 1 214 ? 10.921 -0.142 2.346 1.00 93.88 214 MET A N 1
ATOM 1690 C CA . MET A 1 214 ? 12.098 -0.571 1.572 1.00 93.88 214 MET A CA 1
ATOM 1691 C C . MET A 1 214 ? 13.372 -0.667 2.414 1.00 93.88 214 MET A C 1
ATOM 1693 O O . MET A 1 214 ? 14.316 -1.340 2.016 1.00 93.88 214 MET A O 1
ATOM 1697 N N . ASN A 1 215 ? 13.386 -0.011 3.574 1.00 90.31 215 ASN A N 1
ATOM 1698 C CA . ASN A 1 215 ? 14.539 0.088 4.456 1.00 90.31 215 ASN A CA 1
ATOM 1699 C C . ASN A 1 215 ? 14.140 -0.282 5.886 1.00 90.31 215 ASN A C 1
ATOM 1701 O O . ASN A 1 215 ? 13.061 0.114 6.356 1.00 90.31 215 ASN A O 1
ATOM 1705 N N . GLU A 1 216 ? 15.040 -0.987 6.573 1.00 89.31 216 GLU A N 1
ATOM 1706 C CA . GLU A 1 216 ? 14.947 -1.223 8.013 1.00 89.31 216 GLU A CA 1
ATOM 1707 C C . GLU A 1 216 ? 14.823 0.129 8.743 1.00 89.31 216 GLU A C 1
ATOM 1709 O O . GLU A 1 216 ? 15.519 1.087 8.387 1.00 89.31 216 GLU A O 1
ATOM 1714 N N . PRO A 1 217 ? 13.902 0.269 9.710 1.00 87.06 217 PRO A N 1
ATOM 1715 C CA . PRO A 1 217 ? 13.782 1.496 10.479 1.00 87.06 217 PRO A CA 1
ATOM 1716 C C . PRO A 1 217 ? 15.048 1.760 11.297 1.00 87.06 217 PRO A C 1
ATOM 1718 O O . PRO A 1 217 ? 15.586 0.868 11.946 1.00 87.06 217 PRO A O 1
ATOM 1721 N N . GLU A 1 218 ? 15.488 3.019 11.319 1.00 84.38 218 GLU A N 1
ATOM 1722 C CA . GLU A 1 218 ? 16.663 3.436 12.097 1.00 84.38 218 GLU A CA 1
ATOM 1723 C C . GLU A 1 218 ? 16.445 3.305 13.611 1.00 84.38 218 GLU A C 1
ATOM 1725 O O . GLU A 1 218 ? 17.389 3.115 14.376 1.00 84.38 218 GLU A O 1
ATOM 1730 N N . ASN A 1 219 ? 15.185 3.397 14.039 1.00 83.94 219 ASN A N 1
ATOM 1731 C CA . ASN A 1 219 ? 14.769 3.313 15.430 1.00 83.94 219 ASN A CA 1
ATOM 1732 C C . ASN A 1 219 ? 13.897 2.077 15.659 1.00 83.94 219 ASN A C 1
ATOM 1734 O O . ASN A 1 219 ? 13.234 1.574 14.753 1.00 83.94 219 ASN A O 1
ATOM 1738 N N . THR A 1 220 ? 13.858 1.608 16.905 1.00 84.31 220 THR A N 1
ATOM 1739 C CA . THR A 1 220 ? 12.899 0.573 17.303 1.00 84.31 220 THR A CA 1
ATOM 1740 C C . THR A 1 220 ? 11.481 1.130 17.204 1.00 84.31 220 THR A C 1
ATOM 1742 O O . THR A 1 220 ? 11.201 2.179 17.775 1.00 84.31 220 THR A O 1
ATOM 1745 N N . LEU A 1 221 ? 10.610 0.429 16.478 1.00 87.06 221 LEU A N 1
ATOM 1746 C CA . LEU A 1 221 ? 9.205 0.792 16.295 1.00 87.06 221 LEU A CA 1
ATOM 1747 C C . LEU A 1 221 ? 8.326 0.049 17.308 1.00 87.06 221 LEU A C 1
ATOM 1749 O O . LEU A 1 221 ? 8.583 -1.117 17.616 1.00 87.06 221 LEU A O 1
ATOM 1753 N N . GLU A 1 222 ? 7.257 0.693 17.781 1.00 89.50 222 GLU A N 1
ATOM 1754 C CA . GLU A 1 222 ? 6.256 0.063 18.664 1.00 89.50 222 GLU A CA 1
ATOM 1755 C C . GLU A 1 222 ? 5.242 -0.802 17.886 1.00 89.50 222 GLU A C 1
ATOM 1757 O O . GLU A 1 222 ? 4.400 -1.493 18.466 1.00 89.50 222 GLU A O 1
ATOM 1762 N N . TYR A 1 223 ? 5.324 -0.777 16.555 1.00 93.81 223 TYR A N 1
ATOM 1763 C CA . TYR A 1 223 ? 4.489 -1.525 15.622 1.00 93.81 223 TYR A CA 1
ATOM 1764 C C . TYR A 1 223 ? 5.328 -2.447 14.727 1.00 93.81 223 TYR A C 1
ATOM 1766 O O . TYR A 1 223 ? 6.557 -2.371 14.679 1.00 93.81 223 TYR A O 1
ATOM 1774 N N . LYS A 1 224 ? 4.662 -3.369 14.022 1.00 95.44 224 LYS A N 1
ATOM 1775 C CA . LYS A 1 224 ? 5.343 -4.325 13.141 1.00 95.44 224 LYS A CA 1
ATOM 1776 C C . LYS A 1 224 ? 5.735 -3.649 11.833 1.00 95.44 224 LYS A C 1
ATOM 1778 O O . LYS A 1 224 ? 5.023 -2.783 11.333 1.00 95.44 224 LYS A O 1
ATOM 1783 N N . TRP A 1 225 ? 6.814 -4.110 11.226 1.00 95.69 225 TRP A N 1
ATOM 1784 C CA . TRP A 1 225 ? 7.174 -3.719 9.873 1.00 95.69 225 TRP A CA 1
ATOM 1785 C C . TRP A 1 225 ? 7.678 -4.931 9.091 1.00 95.69 225 TRP A C 1
ATOM 1787 O O . TRP A 1 225 ? 8.128 -5.904 9.699 1.00 95.69 225 TRP A O 1
ATOM 1797 N N . ASP A 1 226 ? 7.570 -4.868 7.767 1.00 95.81 226 ASP A N 1
ATOM 1798 C CA . ASP A 1 226 ? 8.116 -5.876 6.852 1.00 95.81 226 ASP A CA 1
ATOM 1799 C C . ASP A 1 226 ? 8.644 -5.217 5.564 1.00 95.81 226 ASP A C 1
ATOM 1801 O O . ASP A 1 226 ? 8.398 -4.034 5.298 1.00 95.81 226 ASP A O 1
ATOM 1805 N N . MET A 1 227 ? 9.398 -5.970 4.769 1.00 95.19 227 MET A N 1
ATOM 1806 C CA . MET A 1 227 ? 10.024 -5.507 3.535 1.00 95.19 227 MET A CA 1
ATOM 1807 C C . MET A 1 227 ? 9.029 -5.520 2.370 1.00 95.19 227 MET A C 1
ATOM 1809 O O . MET A 1 227 ? 8.636 -6.575 1.877 1.00 95.19 227 MET A O 1
ATOM 1813 N N . LEU A 1 228 ? 8.705 -4.337 1.843 1.00 97.19 228 LEU A N 1
ATOM 1814 C CA . LEU A 1 228 ? 7.836 -4.158 0.670 1.00 97.19 228 LEU A CA 1
ATOM 1815 C C . LEU A 1 228 ? 8.383 -4.866 -0.583 1.00 97.19 228 LEU A C 1
ATOM 1817 O O . LEU A 1 228 ? 7.620 -5.327 -1.433 1.00 97.19 228 LEU A O 1
ATOM 1821 N N . ALA A 1 229 ? 9.710 -4.964 -0.689 1.00 94.75 229 ALA A N 1
ATOM 1822 C CA . ALA A 1 229 ? 10.388 -5.520 -1.851 1.00 94.75 229 ALA A CA 1
ATOM 1823 C C . ALA A 1 229 ? 9.908 -6.941 -2.203 1.00 94.75 229 ALA A C 1
ATOM 1825 O O . ALA A 1 229 ? 9.761 -7.257 -3.382 1.00 94.75 229 ALA A O 1
ATOM 1826 N N . PHE A 1 230 ? 9.628 -7.799 -1.215 1.00 93.50 230 PHE A N 1
ATOM 1827 C CA . PHE A 1 230 ? 9.231 -9.187 -1.484 1.00 93.50 230 PHE A CA 1
ATOM 1828 C C . PHE A 1 230 ? 7.888 -9.278 -2.206 1.00 93.50 230 PHE A C 1
ATOM 1830 O O . PHE A 1 230 ? 7.799 -9.953 -3.235 1.00 93.50 230 PHE A O 1
ATOM 1837 N N . SER A 1 231 ? 6.884 -8.544 -1.727 1.00 95.75 231 SER A N 1
ATOM 1838 C CA . SER A 1 231 ? 5.583 -8.422 -2.387 1.00 95.75 231 SER A CA 1
ATOM 1839 C C . SER A 1 231 ? 5.706 -7.931 -3.832 1.00 95.75 231 SER A C 1
ATOM 1841 O O . SER A 1 231 ? 5.100 -8.502 -4.742 1.00 95.75 231 SER A O 1
ATOM 1843 N N . VAL A 1 232 ? 6.524 -6.898 -4.065 1.00 97.12 232 VAL A N 1
ATOM 1844 C CA . VAL A 1 232 ? 6.713 -6.310 -5.400 1.00 97.12 232 VAL A CA 1
ATOM 1845 C C . VAL A 1 232 ? 7.425 -7.284 -6.346 1.00 97.12 232 VAL A C 1
ATOM 1847 O O . VAL A 1 232 ? 6.982 -7.470 -7.479 1.00 97.12 232 VAL A O 1
ATOM 1850 N N . MET A 1 233 ? 8.480 -7.969 -5.889 1.00 95.25 233 MET A N 1
ATOM 1851 C CA . MET A 1 233 ? 9.197 -8.966 -6.699 1.00 95.25 233 MET A CA 1
ATOM 1852 C C . MET A 1 233 ? 8.295 -10.130 -7.119 1.00 95.25 233 MET A C 1
ATOM 1854 O O . MET A 1 233 ? 8.305 -10.527 -8.287 1.00 95.25 233 MET A O 1
ATOM 1858 N N . GLN A 1 234 ? 7.493 -10.656 -6.187 1.00 94.31 234 GLN A N 1
ATOM 1859 C CA . GLN A 1 234 ? 6.547 -11.735 -6.481 1.00 94.31 234 GLN A CA 1
ATOM 1860 C C . GLN A 1 234 ? 5.516 -11.292 -7.525 1.00 94.31 234 GLN A C 1
ATOM 1862 O O . GLN A 1 234 ? 5.282 -12.005 -8.503 1.00 94.31 234 GLN A O 1
ATOM 1867 N N . ALA A 1 235 ? 4.973 -10.079 -7.383 1.00 95.88 235 ALA A N 1
ATOM 1868 C CA . ALA A 1 235 ? 4.033 -9.506 -8.342 1.00 95.88 235 ALA A CA 1
ATOM 1869 C C . ALA A 1 235 ? 4.643 -9.318 -9.748 1.00 95.88 235 ALA A C 1
ATOM 1871 O O . ALA A 1 235 ? 3.948 -9.469 -10.751 1.00 95.88 235 ALA A O 1
ATOM 1872 N N . MET A 1 236 ? 5.953 -9.069 -9.842 1.00 96.00 236 MET A N 1
ATOM 1873 C CA . MET A 1 236 ? 6.698 -9.002 -11.109 1.00 96.00 236 MET A CA 1
ATOM 1874 C C . MET A 1 236 ? 7.068 -10.377 -11.697 1.00 96.00 236 MET A C 1
ATOM 1876 O O . MET A 1 236 ? 7.714 -10.455 -12.748 1.00 96.00 236 MET A O 1
ATOM 1880 N N . GLY A 1 237 ? 6.677 -11.479 -11.049 1.00 94.25 237 GLY A N 1
ATOM 1881 C CA . GLY A 1 237 ? 7.014 -12.837 -11.482 1.00 94.25 237 GLY A CA 1
ATOM 1882 C C . GLY A 1 237 ? 8.493 -13.181 -11.336 1.00 94.25 237 GLY A C 1
ATOM 1883 O O . GLY A 1 237 ? 9.023 -13.943 -12.150 1.00 94.25 237 GLY A O 1
ATOM 1884 N N . ILE A 1 238 ? 9.180 -12.591 -10.357 1.00 92.31 238 ILE A N 1
ATOM 1885 C CA . ILE A 1 238 ? 10.522 -13.021 -9.962 1.00 92.31 238 ILE A CA 1
ATOM 1886 C C . ILE A 1 238 ? 10.366 -14.228 -9.044 1.00 92.31 238 ILE A C 1
ATOM 1888 O O . ILE A 1 238 ? 9.640 -14.185 -8.050 1.00 92.31 238 ILE A O 1
ATOM 1892 N N . ARG A 1 239 ? 11.030 -15.326 -9.396 1.00 87.25 239 ARG A N 1
ATOM 1893 C CA . ARG A 1 239 ? 11.002 -16.562 -8.616 1.00 87.25 239 ARG A CA 1
ATOM 1894 C C . ARG A 1 239 ? 12.166 -16.594 -7.636 1.00 87.25 239 ARG A C 1
ATOM 1896 O O . ARG A 1 239 ? 13.209 -15.997 -7.879 1.00 87.25 239 ARG A O 1
ATOM 1903 N N . ALA A 1 240 ? 12.007 -17.345 -6.551 1.00 83.69 240 ALA A N 1
ATOM 1904 C CA . ALA A 1 240 ? 13.038 -17.466 -5.524 1.00 83.69 240 ALA A CA 1
ATOM 1905 C C . ALA A 1 240 ? 14.361 -18.037 -6.066 1.00 83.69 240 ALA A C 1
ATOM 1907 O O . ALA A 1 240 ? 15.415 -17.716 -5.536 1.00 83.69 240 ALA A O 1
ATOM 1908 N N . GLU A 1 241 ? 14.325 -18.855 -7.124 1.00 85.88 241 GLU A N 1
ATOM 1909 C CA . GLU A 1 241 ? 15.529 -19.418 -7.752 1.00 85.88 241 GLU A CA 1
ATOM 1910 C C . GLU A 1 241 ? 16.295 -18.412 -8.630 1.00 85.88 241 GLU A C 1
ATOM 1912 O O . GLU A 1 241 ? 17.350 -18.749 -9.165 1.00 85.88 241 GLU A O 1
ATOM 1917 N N . GLU A 1 242 ? 15.741 -17.214 -8.836 1.00 82.62 242 GLU A N 1
ATOM 1918 C CA . GLU A 1 242 ? 16.330 -16.140 -9.644 1.00 82.62 242 GLU A CA 1
ATOM 1919 C C . GLU A 1 242 ? 17.059 -15.082 -8.795 1.00 82.62 242 GLU A C 1
ATOM 1921 O O . GLU A 1 242 ? 17.700 -14.203 -9.369 1.00 82.62 242 GLU A O 1
ATOM 1926 N N . LEU A 1 243 ? 16.960 -15.164 -7.462 1.00 77.44 243 LEU A N 1
ATOM 1927 C CA . LEU A 1 243 ? 17.612 -14.282 -6.483 1.00 77.44 243 LEU A CA 1
ATOM 1928 C C . LEU A 1 243 ? 18.913 -14.903 -5.954 1.00 77.44 243 LEU A C 1
ATOM 1930 O O . LEU A 1 243 ? 19.874 -14.134 -5.730 1.00 77.44 243 LEU A O 1
#

Foldseek 3Di:
DDDDDDDDDDDDDDDDDDDDDWPPDPDDDLLVLLQVLLVVQLVCVVPDDDDPRSQNDDFQEEEEAAQVLLLVLLVVLQVVLCVLLVHHFAQFEVVLLVVLLVVQVPQDFDAGDYEYEYQDEPVRQFRPSYPVTGQPPPQRQGWDADRSHIYHYHYHYPPPVDDSVVSSLSVLVVLLPRPSHQEYEYHDPCVVPVVSVQVSVQPRPRHQYEYADCDDDPDDGPHHYYHSNVSSCVSRVNDPVSD

Radius of gyration: 18.07 Å; chains: 1; bounding box: 45×60×40 Å